Protein AF-A0A7W8FC82-F1 (afdb_monomer)

Sequence (232 aa):
MELLAEYSVDAIPGRRFIEIYDADAYLADAASMDAARQQVVAGNGYHLYLHSLQPDIPARIDIRIWDTPPSVPTDAEGHTGVTVESETGTLVVNQFTYGPAGEMILPRPGVYEGHAWWAGRQAVRDYHDRVLRDLTASGQGTRLPDDWRRSPHTERYVLDLAWIRDSSPLDNEDEDEPAHRPPASPMHSASPGATTPGLIPCLRPPCPPAGTPPPPSAVGPRASWDLRSSGA

pLDDT: mean 82.62, std 20.16, range [37.03, 98.75]

Solvent-accessible surface area (backbone atoms only — not comparable to full-atom values): 14197 Å² total; per-residue (Å²): 124,48,82,75,46,77,45,74,48,69,34,41,16,28,98,19,28,34,36,41,28,20,76,79,53,87,83,86,55,70,67,29,49,56,44,4,71,77,61,35,56,27,50,81,34,41,43,37,30,38,42,49,82,47,47,76,52,58,29,40,40,36,46,34,36,23,78,44,53,77,80,80,65,91,82,46,78,46,72,46,79,45,54,42,39,18,77,80,16,31,40,34,37,28,12,67,84,73,41,71,62,47,75,43,79,50,100,59,52,17,29,28,40,39,37,36,36,31,34,40,48,65,60,36,32,55,50,51,55,47,55,54,50,51,44,68,72,65,74,61,88,80,60,60,74,62,52,48,73,60,52,94,53,61,25,37,41,37,37,34,25,15,79,76,47,71,56,76,76,73,79,71,87,74,73,72,83,74,83,73,75,78,79,87,77,85,84,89,81,88,87,89,80,90,81,90,88,84,86,89,82,92,82,82,84,82,82,83,80,89,78,77,83,83,82,94,82,77,95,75,83,86,81,84,80,79,89,78,83,88,88,135

Structure (mmCIF, N/CA/C/O backbone):
data_AF-A0A7W8FC82-F1
#
_entry.id   AF-A0A7W8FC82-F1
#
loop_
_atom_site.group_PDB
_atom_site.id
_atom_site.type_symbol
_atom_site.label_atom_id
_atom_site.label_alt_id
_atom_site.label_comp_id
_atom_site.label_asym_id
_atom_site.label_entity_id
_atom_site.label_seq_id
_atom_site.pdbx_PDB_ins_code
_atom_site.Cartn_x
_atom_site.Cartn_y
_atom_site.Cartn_z
_atom_site.occupancy
_atom_site.B_iso_or_equiv
_atom_site.auth_seq_id
_atom_site.auth_comp_id
_atom_site.auth_asym_id
_atom_site.auth_atom_id
_atom_site.pdbx_PDB_model_num
ATOM 1 N N . MET A 1 1 ? 12.501 -19.294 -6.586 1.00 84.38 1 MET A N 1
ATOM 2 C CA . MET A 1 1 ? 11.769 -18.367 -5.720 1.00 84.38 1 MET A CA 1
ATOM 3 C C . MET A 1 1 ? 12.652 -17.981 -4.560 1.00 84.38 1 MET A C 1
ATOM 5 O O . MET A 1 1 ? 12.716 -18.675 -3.549 1.00 84.38 1 MET A O 1
ATOM 9 N N . GLU A 1 2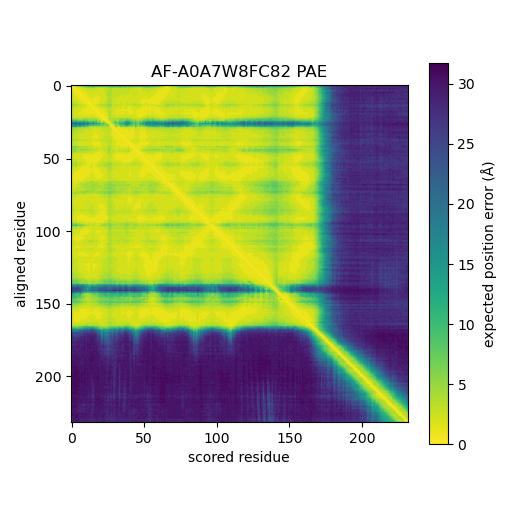 ? 13.357 -16.890 -4.771 1.00 95.56 2 GLU A N 1
ATOM 10 C CA . GLU A 1 2 ? 14.296 -16.233 -3.889 1.00 95.56 2 GLU A CA 1
ATOM 11 C C . GLU A 1 2 ? 13.798 -14.802 -3.674 1.00 95.56 2 GLU A C 1
ATOM 13 O O . GLU A 1 2 ? 13.462 -14.094 -4.627 1.00 95.56 2 GLU A O 1
ATOM 18 N N . LEU A 1 3 ? 13.709 -14.398 -2.408 1.00 97.94 3 LEU A N 1
ATOM 19 C CA . LEU A 1 3 ? 13.390 -13.026 -2.032 1.00 97.94 3 LEU A CA 1
ATOM 20 C C . LEU A 1 3 ? 14.651 -12.181 -2.218 1.00 97.94 3 LEU A C 1
ATOM 22 O O . LEU A 1 3 ? 15.651 -12.411 -1.543 1.00 97.94 3 LEU A O 1
ATOM 26 N N . LEU A 1 4 ? 14.595 -11.217 -3.130 1.00 98.06 4 LEU A N 1
ATOM 27 C CA . LEU A 1 4 ? 15.718 -10.350 -3.485 1.00 98.06 4 LEU A CA 1
ATOM 28 C C . LEU A 1 4 ? 15.774 -9.102 -2.602 1.00 98.06 4 LEU A C 1
ATOM 30 O O . LEU A 1 4 ? 16.856 -8.651 -2.234 1.00 98.06 4 LEU A O 1
ATOM 34 N N . ALA A 1 5 ? 14.612 -8.536 -2.272 1.00 98.00 5 ALA A N 1
ATOM 35 C CA . ALA A 1 5 ? 14.493 -7.392 -1.377 1.00 98.00 5 ALA A CA 1
ATOM 36 C C . ALA A 1 5 ? 13.115 -7.370 -0.709 1.00 98.00 5 ALA A C 1
ATOM 38 O O . ALA A 1 5 ? 12.121 -7.777 -1.306 1.00 98.00 5 ALA A O 1
ATOM 39 N N . GLU A 1 6 ? 13.049 -6.855 0.512 1.00 98.31 6 GLU A N 1
ATOM 40 C CA . GLU A 1 6 ? 11.801 -6.630 1.235 1.00 98.31 6 GLU A CA 1
ATOM 41 C C . GLU A 1 6 ? 11.868 -5.282 1.941 1.00 98.31 6 GLU A C 1
ATOM 43 O O . GLU A 1 6 ? 12.889 -4.906 2.521 1.00 98.31 6 GLU A O 1
ATOM 48 N N . TYR A 1 7 ? 10.759 -4.563 1.876 1.00 98.50 7 TYR A N 1
ATOM 49 C CA . TYR A 1 7 ? 10.544 -3.319 2.579 1.00 98.50 7 TYR A CA 1
ATOM 50 C C . TYR A 1 7 ? 9.178 -3.356 3.237 1.00 98.50 7 TYR A C 1
ATOM 52 O O . TYR A 1 7 ? 8.208 -3.836 2.650 1.00 98.50 7 TYR A O 1
ATOM 60 N N . SER A 1 8 ? 9.098 -2.798 4.437 1.00 98.56 8 SER A N 1
ATOM 61 C CA . SER A 1 8 ? 7.841 -2.723 5.147 1.00 98.56 8 SER A CA 1
ATOM 62 C C . SER A 1 8 ? 7.684 -1.415 5.896 1.00 98.56 8 SER A C 1
ATOM 64 O O . SER A 1 8 ? 8.605 -0.967 6.581 1.00 98.56 8 SER A O 1
ATOM 66 N N . VAL A 1 9 ? 6.481 -0.854 5.842 1.00 98.50 9 VAL A N 1
ATOM 67 C CA . VAL A 1 9 ? 6.150 0.409 6.499 1.00 98.50 9 VAL A CA 1
ATOM 68 C C . VAL A 1 9 ? 4.700 0.411 6.964 1.00 98.50 9 VAL A C 1
ATOM 70 O O . VAL A 1 9 ? 3.836 -0.205 6.342 1.00 98.50 9 VAL A O 1
ATOM 73 N N . ASP A 1 10 ? 4.432 1.105 8.066 1.00 98.12 10 ASP A N 1
ATOM 74 C CA . ASP A 1 10 ? 3.067 1.368 8.510 1.00 98.12 10 ASP A CA 1
ATOM 75 C C . ASP A 1 10 ? 2.641 2.739 7.975 1.00 98.12 10 ASP A C 1
ATOM 77 O O . ASP A 1 10 ? 3.326 3.739 8.197 1.00 98.12 10 ASP A O 1
ATOM 81 N N . ALA A 1 11 ? 1.516 2.788 7.267 1.00 97.75 11 ALA A N 1
ATOM 82 C CA . ALA A 1 11 ? 1.018 3.988 6.605 1.00 97.75 11 ALA A CA 1
ATOM 83 C C . ALA A 1 11 ? -0.444 4.252 6.987 1.00 97.75 11 ALA A C 1
ATOM 85 O O . ALA A 1 11 ? -1.282 3.350 6.990 1.00 97.75 11 ALA A O 1
ATOM 86 N N . ILE A 1 12 ? -0.764 5.501 7.318 1.00 97.25 12 ILE A N 1
ATOM 87 C CA . ILE A 1 12 ? -2.124 5.951 7.619 1.00 97.25 12 ILE A CA 1
ATOM 88 C C . ILE A 1 12 ? -2.873 6.170 6.294 1.00 97.25 12 ILE A C 1
ATOM 90 O O . ILE A 1 12 ? -2.404 6.968 5.477 1.00 97.25 12 ILE A O 1
ATOM 94 N N . PRO A 1 13 ? -4.039 5.528 6.070 1.00 96.75 13 PRO A N 1
ATOM 95 C CA . PRO A 1 13 ? -4.817 5.695 4.843 1.00 96.75 13 PRO A CA 1
ATOM 96 C C . PRO A 1 13 ? -5.467 7.086 4.735 1.00 96.75 13 PRO A C 1
ATOM 98 O O . PRO A 1 13 ? -6.666 7.270 4.961 1.00 96.75 13 PRO A O 1
ATOM 101 N N . GLY A 1 14 ? -4.690 8.100 4.355 1.00 93.56 14 GLY A N 1
ATOM 102 C CA . GLY A 1 14 ? -5.173 9.460 4.136 1.00 93.56 14 GLY A CA 1
ATOM 103 C C . GLY A 1 14 ? -6.307 9.486 3.111 1.00 93.56 14 GLY A C 1
ATOM 104 O O . GLY A 1 14 ? -6.151 9.052 1.976 1.00 93.56 14 GLY A O 1
ATOM 105 N N . ARG A 1 15 ? -7.489 9.978 3.510 1.00 93.94 15 ARG A N 1
ATOM 106 C CA . ARG A 1 15 ? -8.722 9.894 2.691 1.00 93.94 15 ARG A CA 1
ATOM 107 C C . ARG A 1 15 ? -9.064 8.460 2.248 1.00 93.94 15 ARG A C 1
ATOM 109 O O . ARG A 1 15 ? -9.714 8.283 1.220 1.00 93.94 15 ARG A O 1
ATOM 116 N N . ARG A 1 16 ? -8.679 7.466 3.055 1.00 97.25 16 ARG A N 1
ATOM 117 C CA . ARG A 1 16 ? -8.780 6.021 2.795 1.00 97.25 16 ARG A CA 1
ATOM 118 C C . ARG A 1 16 ? -7.869 5.494 1.687 1.00 97.25 16 ARG A C 1
ATOM 120 O O . ARG A 1 16 ? -8.103 4.390 1.207 1.00 97.25 16 ARG A O 1
ATOM 127 N N . PHE A 1 17 ? -6.846 6.245 1.290 1.00 97.19 17 PHE A N 1
ATOM 128 C CA . PHE A 1 17 ? -5.879 5.803 0.292 1.00 97.19 17 PHE A CA 1
ATOM 129 C C . PHE A 1 17 ? -4.457 5.805 0.838 1.00 97.19 17 PHE A C 1
ATOM 131 O O . PHE A 1 17 ? -4.083 6.657 1.644 1.00 97.19 17 PHE A O 1
ATOM 138 N N . ILE A 1 18 ? -3.681 4.841 0.358 1.00 97.88 18 ILE A N 1
ATOM 139 C CA . ILE A 1 18 ? -2.223 4.820 0.419 1.00 97.88 18 ILE A CA 1
ATOM 140 C C . ILE A 1 18 ? -1.740 4.711 -1.024 1.00 97.88 18 ILE A C 1
ATOM 142 O O . ILE A 1 18 ? -2.323 3.983 -1.826 1.00 97.88 18 ILE A O 1
ATOM 146 N N . GLU A 1 19 ? -0.712 5.470 -1.351 1.00 97.19 19 GLU A N 1
ATOM 147 C CA . GLU A 1 19 ? -0.157 5.603 -2.692 1.00 97.19 19 GLU A CA 1
ATOM 148 C C . GLU A 1 19 ? 1.204 4.909 -2.748 1.00 97.19 19 GLU A C 1
ATOM 150 O O . GLU A 1 19 ? 1.986 5.022 -1.804 1.00 97.19 19 GLU A O 1
ATOM 155 N N . ILE A 1 20 ? 1.480 4.196 -3.838 1.00 97.50 20 ILE A N 1
ATOM 156 C CA . ILE A 1 20 ? 2.799 3.633 -4.143 1.00 97.50 20 ILE A CA 1
ATOM 157 C C . ILE A 1 20 ? 3.162 4.046 -5.565 1.00 97.50 20 ILE A C 1
ATOM 159 O O . ILE A 1 20 ? 2.445 3.697 -6.500 1.00 97.50 20 ILE A O 1
ATOM 163 N N . TYR A 1 21 ? 4.250 4.786 -5.732 1.00 96.88 21 TYR A N 1
ATOM 164 C CA . TYR A 1 21 ? 4.669 5.322 -7.030 1.00 96.88 21 TYR A CA 1
ATOM 165 C C . TYR A 1 21 ? 6.190 5.473 -7.103 1.00 96.88 21 TYR A C 1
ATOM 167 O O . TYR A 1 21 ? 6.857 5.482 -6.067 1.00 96.88 21 TYR A O 1
ATOM 175 N N . ASP A 1 22 ? 6.738 5.573 -8.314 1.00 96.00 22 ASP A N 1
ATOM 176 C CA . ASP A 1 22 ? 8.145 5.944 -8.506 1.00 96.00 22 ASP A CA 1
ATOM 177 C C . ASP A 1 22 ? 8.400 7.392 -8.072 1.00 96.00 22 ASP A C 1
ATOM 179 O O . ASP A 1 22 ? 7.576 8.253 -8.338 1.00 96.00 22 ASP A O 1
ATOM 183 N N . ALA A 1 23 ? 9.537 7.694 -7.450 1.00 94.06 23 ALA A N 1
ATOM 184 C CA . ALA A 1 23 ? 9.884 9.038 -6.990 1.00 94.06 23 ALA A CA 1
ATOM 185 C C . ALA A 1 23 ? 9.734 10.167 -8.038 1.00 94.06 23 ALA A C 1
ATOM 187 O O . ALA A 1 23 ? 9.552 11.319 -7.632 1.00 94.06 23 ALA A O 1
ATOM 188 N N . ASP A 1 24 ? 9.791 9.874 -9.343 1.00 90.38 24 ASP A N 1
ATOM 189 C CA . ASP A 1 24 ? 9.581 10.853 -10.420 1.00 90.38 24 ASP A CA 1
ATOM 190 C C . ASP A 1 24 ? 8.173 10.861 -11.048 1.00 90.38 24 ASP A C 1
ATOM 192 O O . ASP A 1 24 ? 7.872 11.729 -11.875 1.00 90.38 24 ASP A O 1
ATOM 196 N N . ALA A 1 25 ? 7.284 9.955 -10.635 1.00 87.00 25 ALA A N 1
ATOM 197 C CA . ALA A 1 25 ? 5.984 9.784 -11.266 1.00 87.00 25 ALA A CA 1
ATOM 198 C C . ALA A 1 25 ? 5.089 11.025 -11.101 1.00 87.00 25 ALA A C 1
ATOM 200 O O . ALA A 1 25 ? 4.943 11.599 -10.015 1.00 87.00 25 ALA A O 1
ATOM 201 N N . TYR A 1 26 ? 4.402 11.412 -12.183 1.00 75.19 26 TYR A N 1
ATOM 202 C CA . TYR A 1 26 ? 3.423 12.496 -12.137 1.00 75.19 26 TYR A CA 1
ATOM 203 C C . TYR A 1 26 ? 2.206 12.093 -11.288 1.00 75.19 26 TYR A C 1
ATOM 205 O O . TYR A 1 26 ? 1.527 11.098 -11.551 1.00 75.19 26 TYR A O 1
ATOM 213 N N . LEU A 1 27 ? 1.925 12.879 -10.247 1.00 73.38 27 LEU A N 1
ATOM 214 C CA . LEU A 1 27 ? 0.888 12.573 -9.264 1.00 73.38 27 LEU A CA 1
ATOM 215 C C . LEU A 1 27 ? -0.504 13.023 -9.739 1.00 73.38 27 LEU A C 1
ATOM 217 O O . LEU A 1 27 ? -0.653 14.113 -10.285 1.00 73.38 27 LEU A O 1
ATOM 221 N N . ALA A 1 28 ? -1.513 12.209 -9.399 1.00 72.94 28 ALA A N 1
ATOM 222 C CA . ALA A 1 28 ? -2.962 12.367 -9.605 1.00 72.94 28 ALA A CA 1
ATOM 223 C C . ALA A 1 28 ? -3.557 11.605 -10.802 1.00 72.94 28 ALA A C 1
ATOM 225 O O . ALA A 1 28 ? -3.640 12.106 -11.920 1.00 72.94 28 ALA A O 1
ATOM 226 N N . ASP A 1 29 ? -4.118 10.433 -10.502 1.00 86.50 29 ASP A N 1
ATOM 227 C CA . ASP A 1 29 ? -4.978 9.683 -11.412 1.00 86.50 29 ASP A CA 1
ATOM 228 C C . ASP A 1 29 ? -6.319 9.345 -10.741 1.00 86.50 29 ASP A C 1
ATOM 230 O O . ASP A 1 29 ? -6.470 8.365 -10.006 1.00 86.50 29 ASP A O 1
ATOM 234 N N . ALA A 1 30 ? -7.325 10.179 -11.013 1.00 90.56 30 ALA A N 1
ATOM 235 C CA . ALA A 1 30 ? -8.668 9.997 -10.473 1.00 90.56 30 ALA A CA 1
ATOM 236 C C . ALA A 1 30 ? -9.331 8.693 -10.951 1.00 90.56 30 ALA A C 1
ATOM 238 O O . ALA A 1 30 ? -10.094 8.095 -10.191 1.00 90.56 30 ALA A O 1
ATOM 239 N N . ALA A 1 31 ? -9.031 8.231 -12.170 1.00 93.44 31 ALA A N 1
ATOM 240 C CA . ALA A 1 31 ? -9.600 6.996 -12.699 1.00 93.44 31 ALA A CA 1
ATOM 241 C C . ALA A 1 31 ? -9.045 5.780 -11.948 1.00 93.44 31 ALA A C 1
ATOM 243 O O . ALA A 1 31 ? -9.813 4.904 -11.545 1.00 93.44 31 ALA A O 1
ATOM 244 N N . SER A 1 32 ? -7.738 5.766 -11.672 1.00 94.25 32 SER A N 1
ATOM 245 C CA . SER A 1 32 ? -7.116 4.727 -10.844 1.00 94.25 32 SER A CA 1
ATOM 246 C C . SER A 1 32 ? -7.624 4.750 -9.402 1.00 94.25 32 SER A C 1
ATOM 248 O O . SER A 1 32 ? -7.887 3.692 -8.831 1.00 94.25 32 SER A O 1
ATOM 250 N N . MET A 1 33 ? -7.864 5.928 -8.817 1.00 94.94 33 MET A N 1
ATOM 251 C CA . MET A 1 33 ? -8.491 6.016 -7.492 1.00 94.94 33 MET A CA 1
ATOM 252 C C . MET A 1 33 ? -9.913 5.440 -7.483 1.00 94.94 33 MET A C 1
ATOM 254 O O . MET A 1 33 ? -10.279 4.709 -6.560 1.00 94.94 33 MET A O 1
ATOM 258 N N . ASP A 1 34 ? -10.727 5.758 -8.492 1.00 96.56 34 ASP A N 1
ATOM 259 C CA . ASP A 1 34 ? -12.085 5.225 -8.629 1.00 96.56 34 ASP A CA 1
ATOM 260 C C . ASP A 1 34 ? -12.072 3.702 -8.812 1.00 96.56 34 ASP A C 1
ATOM 262 O O . ASP A 1 34 ? -12.858 2.998 -8.168 1.00 96.56 34 ASP A O 1
ATOM 266 N N . ALA A 1 35 ? -11.141 3.186 -9.619 1.00 96.62 35 ALA A N 1
ATOM 267 C CA . ALA A 1 35 ? -10.923 1.755 -9.792 1.00 96.62 35 ALA A CA 1
ATOM 268 C C . ALA A 1 35 ? -10.494 1.083 -8.478 1.00 96.62 35 ALA A C 1
ATOM 270 O O . ALA A 1 35 ? -11.070 0.064 -8.098 1.00 96.62 35 ALA A O 1
ATOM 271 N N . ALA A 1 36 ? -9.578 1.687 -7.715 1.00 96.44 36 ALA A N 1
ATOM 272 C CA . ALA A 1 36 ? -9.118 1.156 -6.433 1.00 96.44 36 ALA A CA 1
ATOM 273 C C . ALA A 1 36 ? -10.245 1.086 -5.389 1.00 96.44 36 ALA A C 1
ATOM 275 O O . ALA A 1 36 ? -10.275 0.164 -4.575 1.00 96.44 36 ALA A O 1
ATOM 276 N N . ARG A 1 37 ? -11.250 1.975 -5.435 1.00 97.06 37 ARG A N 1
ATOM 277 C CA . ARG A 1 37 ? -12.436 1.831 -4.561 1.00 97.06 37 ARG A CA 1
ATOM 278 C C . ARG A 1 37 ? -13.205 0.539 -4.818 1.00 97.06 37 ARG A C 1
ATOM 280 O O . ARG A 1 37 ? -13.802 0.003 -3.886 1.00 97.06 37 ARG A O 1
ATOM 287 N N . GLN A 1 38 ? -13.200 0.063 -6.060 1.00 96.75 38 GLN A N 1
ATOM 288 C CA . GLN A 1 38 ? -13.914 -1.141 -6.486 1.00 96.75 38 GLN A CA 1
ATOM 289 C C . GLN A 1 38 ? -13.048 -2.398 -6.348 1.00 96.75 38 GLN A C 1
ATOM 291 O O . GLN A 1 38 ? -13.545 -3.444 -5.945 1.00 96.75 38 GLN A O 1
ATOM 296 N N . GLN A 1 39 ? -11.759 -2.284 -6.668 1.00 96.62 39 GLN A N 1
ATOM 297 C CA . GLN A 1 39 ? -10.823 -3.405 -6.806 1.00 96.62 39 GLN A CA 1
ATOM 298 C C . GLN A 1 39 ? -9.845 -3.533 -5.637 1.00 96.62 39 GLN A C 1
ATOM 300 O O . GLN A 1 39 ? -9.042 -4.459 -5.614 1.00 96.62 39 GLN A O 1
ATOM 305 N N . VAL A 1 40 ? -9.922 -2.627 -4.656 1.00 98.00 40 VAL A N 1
ATOM 306 C CA . VAL A 1 40 ? -9.010 -2.481 -3.508 1.00 98.00 40 VAL A CA 1
ATOM 307 C C . VAL A 1 40 ? -7.636 -1.948 -3.890 1.00 98.00 40 VAL A C 1
ATOM 309 O O . VAL A 1 40 ? -7.154 -1.024 -3.241 1.00 98.00 40 VAL A O 1
ATOM 312 N N . VAL A 1 41 ? -7.034 -2.488 -4.944 1.00 98.06 41 VAL A N 1
ATOM 313 C CA . VAL A 1 41 ? -5.773 -2.017 -5.511 1.00 98.06 41 VAL A CA 1
ATOM 314 C C . VAL A 1 41 ? -5.971 -1.762 -6.996 1.00 98.06 41 VAL A C 1
ATOM 316 O O . VAL A 1 41 ? -6.480 -2.628 -7.701 1.00 98.06 41 VAL A O 1
ATOM 319 N N . ALA A 1 42 ? -5.585 -0.580 -7.466 1.00 97.56 42 ALA A N 1
ATOM 320 C CA . ALA A 1 42 ? -5.568 -0.254 -8.889 1.00 97.56 42 ALA A CA 1
ATOM 321 C C . ALA A 1 42 ? -4.516 0.816 -9.178 1.00 97.56 42 ALA A C 1
ATOM 323 O O . ALA A 1 42 ? -4.114 1.555 -8.282 1.00 97.56 42 ALA A O 1
ATOM 324 N N . GLY A 1 43 ? -4.091 0.915 -10.430 1.00 94.50 43 GLY A N 1
ATOM 325 C CA . GLY A 1 43 ? -3.134 1.918 -10.865 1.00 94.50 43 GLY A CA 1
ATOM 326 C C . GLY A 1 43 ? -2.980 1.953 -12.373 1.00 94.50 43 GLY A C 1
ATOM 327 O O . GLY A 1 43 ? -3.579 1.149 -13.087 1.00 94.50 43 GLY A O 1
ATOM 328 N N . ASN A 1 44 ? -2.146 2.873 -12.841 1.00 92.50 44 ASN A N 1
ATOM 329 C CA . ASN A 1 44 ? -1.911 3.128 -14.265 1.00 92.50 44 ASN A CA 1
ATOM 330 C C . ASN A 1 44 ? -0.561 2.610 -14.774 1.00 92.50 44 ASN A C 1
ATOM 332 O O . ASN A 1 44 ? -0.132 2.980 -15.862 1.00 92.50 44 ASN A O 1
ATOM 336 N N . GLY A 1 45 ? 0.116 1.781 -13.982 1.00 91.94 45 GLY A N 1
ATOM 337 C CA . GLY A 1 45 ? 1.458 1.299 -14.279 1.00 91.94 45 GLY A CA 1
ATOM 338 C C . GLY A 1 45 ? 2.566 2.140 -13.653 1.00 91.94 45 GLY A C 1
ATOM 339 O O . GLY A 1 45 ? 3.594 1.570 -13.359 1.00 91.94 45 GLY A O 1
ATOM 340 N N . TYR A 1 46 ? 2.370 3.421 -13.342 1.00 91.38 46 TYR A N 1
ATOM 341 C CA . TYR A 1 46 ? 3.382 4.250 -12.652 1.00 91.38 46 TYR A CA 1
ATOM 342 C C . TYR A 1 46 ? 3.018 4.521 -11.191 1.00 91.38 46 TYR A C 1
ATOM 344 O O . TYR A 1 46 ? 3.875 4.755 -10.342 1.00 91.38 46 TYR A O 1
ATOM 352 N N . HIS A 1 47 ? 1.719 4.493 -10.901 1.00 94.38 47 HIS A N 1
ATOM 353 C CA . HIS A 1 47 ? 1.161 4.843 -9.608 1.00 94.38 47 HIS A CA 1
ATOM 354 C C . HIS A 1 47 ? 0.060 3.849 -9.237 1.00 94.38 47 HIS A C 1
ATOM 356 O O . HIS A 1 47 ? -0.919 3.687 -9.968 1.00 94.38 47 HIS A O 1
ATOM 362 N N . LEU A 1 48 ? 0.219 3.187 -8.093 1.00 96.94 48 LEU A N 1
ATOM 363 C CA . LEU A 1 48 ? -0.752 2.294 -7.474 1.00 96.94 48 LEU A CA 1
ATOM 364 C C . LEU A 1 48 ? -1.450 2.980 -6.292 1.00 96.94 48 LEU A C 1
ATOM 366 O O . LEU A 1 48 ? -0.818 3.608 -5.445 1.00 96.94 48 LEU A O 1
ATOM 370 N N . TYR A 1 49 ? -2.757 2.773 -6.192 1.00 97.75 49 TYR A N 1
ATOM 371 C CA . TYR A 1 49 ? -3.605 3.214 -5.094 1.00 97.75 49 TYR A CA 1
ATOM 372 C C . TYR A 1 49 ? -4.131 2.005 -4.326 1.00 97.75 49 TYR A C 1
ATOM 374 O O . TYR A 1 49 ? -4.761 1.117 -4.902 1.00 97.75 49 TYR A O 1
ATOM 382 N N . LEU A 1 50 ? -3.924 2.003 -3.011 1.00 98.25 50 LEU A N 1
ATOM 383 C CA . LEU A 1 50 ? -4.455 1.021 -2.070 1.00 98.25 50 LEU A CA 1
ATOM 384 C C . LEU A 1 50 ? -5.620 1.651 -1.304 1.00 98.25 50 LEU A C 1
ATOM 386 O O . LEU A 1 50 ? -5.435 2.626 -0.576 1.00 98.25 50 LEU A O 1
ATOM 390 N N . HIS A 1 51 ? -6.825 1.113 -1.460 1.00 98.44 51 HIS A N 1
ATOM 391 C CA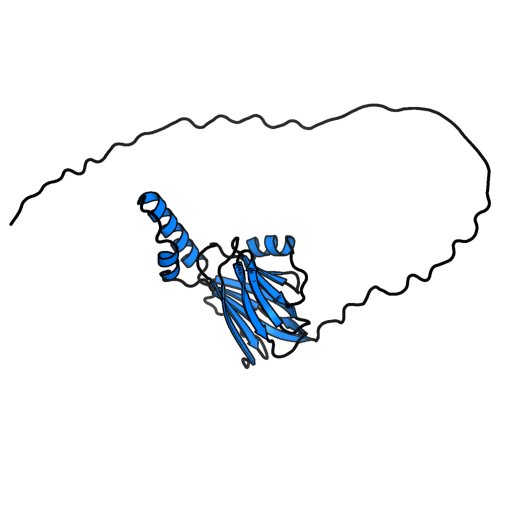 . HIS A 1 51 ? -8.029 1.633 -0.820 1.00 98.44 51 HIS A CA 1
ATOM 392 C C . HIS A 1 51 ? -8.349 0.889 0.481 1.00 98.44 51 HIS A C 1
ATOM 394 O O . HIS A 1 51 ? -8.773 -0.271 0.468 1.00 98.44 51 HIS A O 1
ATOM 400 N N . SER A 1 52 ? -8.257 1.593 1.607 1.00 98.38 52 SER A N 1
ATOM 401 C CA . SER A 1 52 ? -8.708 1.108 2.912 1.00 98.38 52 SER A CA 1
ATOM 402 C C . SER A 1 52 ? -10.208 1.327 3.123 1.00 98.38 52 SER A C 1
ATOM 404 O O . SER A 1 52 ? -10.839 2.216 2.555 1.00 98.38 52 SER A O 1
ATOM 406 N N . LEU A 1 53 ? -10.815 0.519 3.989 1.00 98.12 53 LEU A N 1
ATOM 407 C CA . LEU A 1 53 ? -12.185 0.754 4.448 1.00 98.12 53 LEU A CA 1
ATOM 408 C C . LEU A 1 53 ? -12.257 1.826 5.548 1.00 98.12 53 LEU A C 1
ATOM 410 O O . LEU A 1 53 ? -13.347 2.306 5.870 1.00 98.12 53 LEU A O 1
ATOM 414 N N . GLN A 1 54 ? -11.124 2.232 6.120 1.00 96.44 54 GLN A N 1
ATOM 415 C CA . GLN A 1 54 ? -11.029 3.176 7.232 1.00 96.44 54 GLN A CA 1
ATOM 416 C C . GLN A 1 54 ? -9.873 4.176 7.008 1.00 96.44 54 GLN A C 1
ATOM 418 O O . GLN A 1 54 ? -8.982 3.889 6.218 1.00 96.44 54 GLN A O 1
ATOM 423 N N . PRO A 1 55 ? -9.903 5.385 7.598 1.00 96.06 55 PRO A N 1
ATOM 424 C CA . PRO A 1 55 ? -8.904 6.409 7.285 1.00 96.06 55 PRO A CA 1
ATOM 425 C C . PRO A 1 55 ? -7.846 6.664 8.373 1.00 96.06 55 PRO A C 1
ATOM 427 O O . PRO A 1 55 ? -6.946 7.465 8.142 1.00 96.06 55 PRO A O 1
ATOM 430 N N . ASP A 1 56 ? -7.968 6.063 9.559 1.00 94.44 56 ASP A N 1
ATOM 431 C CA . ASP A 1 56 ? -7.294 6.551 10.774 1.00 94.44 56 ASP A CA 1
ATOM 432 C C . ASP A 1 56 ? -6.291 5.562 11.386 1.00 94.44 56 ASP A C 1
ATOM 434 O O . ASP A 1 56 ? -5.317 5.970 12.019 1.00 94.44 56 ASP A O 1
ATOM 438 N N . ILE A 1 57 ? -6.533 4.261 11.240 1.00 96.56 57 ILE A N 1
ATOM 439 C CA . ILE A 1 57 ? -5.693 3.198 11.790 1.00 96.56 57 ILE A CA 1
ATOM 440 C C . ILE A 1 57 ? -4.611 2.870 10.749 1.00 96.56 57 ILE A C 1
ATOM 442 O O . ILE A 1 57 ? -4.952 2.650 9.585 1.00 96.56 57 ILE A O 1
ATOM 446 N N . PRO A 1 58 ? -3.317 2.833 11.119 1.00 97.19 58 PRO A N 1
ATOM 447 C CA . PRO A 1 58 ? -2.260 2.476 10.181 1.00 97.19 58 PRO A CA 1
ATOM 448 C C . PRO A 1 58 ? -2.482 1.094 9.555 1.00 97.19 58 PRO A C 1
ATOM 450 O O . PRO A 1 58 ? -2.800 0.130 10.256 1.00 97.19 58 PRO A O 1
ATOM 453 N N . ALA A 1 59 ? -2.274 1.003 8.245 1.00 98.19 59 ALA A N 1
ATOM 454 C CA . ALA A 1 59 ? -2.174 -0.255 7.525 1.00 98.19 59 ALA A CA 1
ATOM 455 C C . ALA A 1 59 ? -0.698 -0.614 7.313 1.00 98.19 59 ALA A C 1
ATOM 457 O O . ALA A 1 59 ? 0.133 0.255 7.042 1.00 98.19 59 ALA A O 1
ATOM 458 N N . ARG A 1 60 ? -0.378 -1.903 7.420 1.00 98.56 60 ARG A N 1
ATOM 459 C CA . ARG A 1 60 ? 0.939 -2.453 7.108 1.00 98.56 60 ARG A CA 1
ATOM 460 C C . ARG A 1 60 ? 1.074 -2.616 5.601 1.00 98.56 60 ARG A C 1
ATOM 462 O O . ARG A 1 60 ? 0.286 -3.341 4.997 1.00 98.56 60 ARG A O 1
ATOM 469 N N . ILE A 1 61 ? 2.087 -1.993 5.021 1.00 98.69 61 ILE A N 1
ATOM 470 C CA . ILE A 1 61 ? 2.464 -2.162 3.620 1.00 98.69 61 ILE A CA 1
ATOM 471 C C . ILE A 1 61 ? 3.758 -2.960 3.576 1.00 98.69 61 ILE A C 1
ATOM 473 O O . ILE A 1 61 ? 4.741 -2.553 4.192 1.00 98.69 61 ILE A O 1
ATOM 477 N N . ASP A 1 62 ? 3.764 -4.073 2.849 1.00 98.69 62 ASP A N 1
ATOM 478 C CA . ASP A 1 62 ? 4.979 -4.830 2.553 1.00 98.69 62 ASP A CA 1
ATOM 479 C C . ASP A 1 62 ? 5.206 -4.863 1.038 1.00 98.69 62 ASP A C 1
ATOM 481 O O . ASP A 1 62 ? 4.330 -5.269 0.276 1.00 98.69 62 ASP A O 1
ATOM 485 N N . ILE A 1 63 ? 6.387 -4.449 0.595 1.00 98.69 63 ILE A N 1
ATOM 486 C CA . ILE A 1 63 ? 6.820 -4.515 -0.800 1.00 98.69 63 ILE A CA 1
ATOM 487 C C . ILE A 1 63 ? 7.942 -5.543 -0.866 1.00 98.69 63 ILE A C 1
ATOM 489 O O . ILE A 1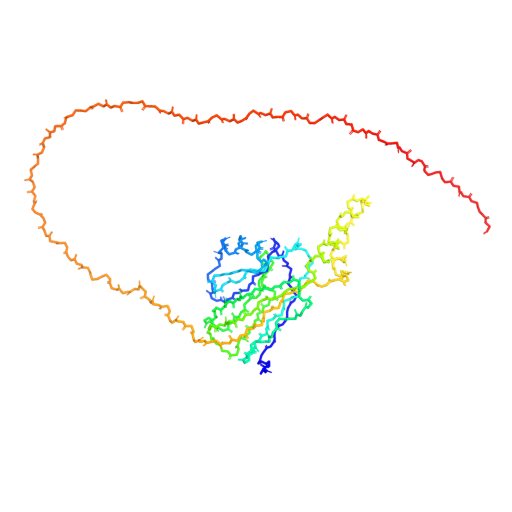 63 ? 8.972 -5.396 -0.207 1.00 98.69 63 ILE A O 1
ATOM 493 N N . ARG A 1 64 ? 7.733 -6.609 -1.635 1.00 98.75 64 ARG A N 1
ATOM 494 C CA . ARG A 1 64 ? 8.634 -7.757 -1.726 1.00 98.75 64 ARG A CA 1
ATOM 495 C C . ARG A 1 64 ? 9.014 -7.993 -3.175 1.00 98.75 64 ARG A C 1
ATOM 497 O O . ARG A 1 64 ? 8.155 -8.201 -4.030 1.00 98.75 64 ARG A O 1
ATOM 504 N N . ILE A 1 65 ? 10.313 -7.965 -3.435 1.00 98.62 65 ILE A N 1
ATOM 505 C CA . ILE A 1 65 ? 10.889 -8.182 -4.755 1.00 98.62 65 ILE A CA 1
ATOM 506 C C . ILE A 1 65 ? 11.448 -9.594 -4.818 1.00 98.62 65 ILE A C 1
ATOM 508 O O . ILE A 1 65 ? 12.291 -9.970 -4.005 1.00 98.62 65 ILE A O 1
ATOM 512 N N . TRP A 1 66 ? 11.005 -10.355 -5.808 1.00 98.62 66 TRP A N 1
ATOM 513 C CA . TRP A 1 66 ? 11.339 -11.756 -6.016 1.00 98.62 66 TRP A CA 1
ATOM 514 C C . TRP A 1 66 ? 12.026 -11.969 -7.367 1.00 98.62 66 TRP A C 1
ATOM 516 O O . TRP A 1 66 ? 11.853 -11.185 -8.302 1.00 98.62 66 TRP A O 1
ATOM 526 N N . ASP A 1 67 ? 12.763 -13.073 -7.491 1.00 97.25 67 ASP A N 1
ATOM 527 C CA . ASP A 1 67 ? 13.157 -13.638 -8.793 1.00 97.25 67 ASP A CA 1
ATOM 528 C C . ASP A 1 67 ? 11.928 -14.093 -9.610 1.00 97.25 67 ASP A C 1
ATOM 530 O O . ASP A 1 67 ? 11.893 -14.015 -10.835 1.00 97.25 67 ASP A O 1
ATOM 53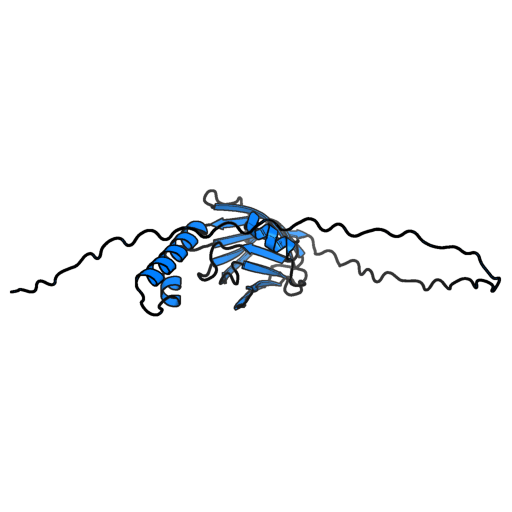4 N N . THR A 1 68 ? 10.907 -14.601 -8.927 1.00 96.69 68 THR A N 1
ATOM 535 C CA . THR A 1 68 ? 9.620 -15.055 -9.447 1.00 96.69 68 THR A CA 1
ATOM 536 C C . THR A 1 68 ? 8.614 -14.948 -8.303 1.00 96.69 68 THR A C 1
ATOM 538 O O . THR A 1 68 ? 8.865 -15.550 -7.257 1.00 96.69 68 THR A O 1
ATOM 541 N N . PRO A 1 69 ? 7.493 -14.220 -8.440 1.00 95.38 69 PRO A N 1
ATOM 542 C CA . PRO A 1 69 ? 6.613 -13.979 -7.303 1.00 95.38 69 PRO A CA 1
ATOM 543 C C . PRO A 1 69 ? 5.957 -15.278 -6.792 1.00 95.38 69 PRO A C 1
ATOM 545 O O . PRO A 1 69 ? 5.588 -16.135 -7.604 1.00 95.38 69 PRO A O 1
ATOM 548 N N . PRO A 1 70 ? 5.773 -15.439 -5.467 1.00 95.50 70 PRO A N 1
ATOM 549 C CA . PRO A 1 70 ? 5.017 -16.552 -4.897 1.00 95.50 70 PRO A CA 1
ATOM 550 C C . PRO A 1 70 ? 3.563 -16.574 -5.357 1.00 95.50 70 PRO A C 1
ATOM 552 O O . PRO A 1 70 ? 2.990 -15.562 -5.761 1.00 95.50 70 PRO A O 1
ATOM 555 N N . SER A 1 71 ? 2.927 -17.734 -5.185 1.00 95.00 71 SER A N 1
ATOM 556 C CA . SER A 1 71 ? 1.469 -17.814 -5.182 1.00 95.00 71 SER A CA 1
ATOM 557 C C . SER A 1 71 ? 0.893 -17.012 -4.016 1.00 95.00 71 SER A C 1
ATOM 559 O O . SER A 1 71 ? 1.409 -17.081 -2.897 1.00 95.00 71 SER A O 1
ATOM 561 N N . VAL A 1 72 ? -0.223 -16.331 -4.265 1.00 96.25 72 VAL A N 1
ATOM 562 C CA . VAL A 1 72 ? -0.967 -15.600 -3.236 1.00 96.25 72 VAL A CA 1
ATOM 563 C C . VAL A 1 72 ? -1.370 -16.544 -2.087 1.00 96.25 72 VAL A C 1
ATOM 565 O O . VAL A 1 72 ? -1.817 -17.665 -2.357 1.00 96.25 72 VAL A O 1
ATOM 568 N N . PRO A 1 73 ? -1.232 -16.122 -0.815 1.00 95.50 73 PRO A N 1
ATOM 569 C CA . PRO A 1 73 ? -1.691 -16.903 0.331 1.00 95.50 73 PRO A CA 1
ATOM 570 C C . PRO A 1 73 ? -3.188 -17.237 0.259 1.00 95.50 73 PRO A C 1
ATOM 572 O O . PRO A 1 73 ? -4.008 -16.409 -0.132 1.00 95.50 73 PRO A O 1
ATOM 575 N N . THR A 1 74 ? -3.567 -18.446 0.675 1.00 95.38 74 THR A N 1
ATOM 576 C CA . THR A 1 74 ? -4.969 -18.909 0.631 1.00 95.38 74 THR A CA 1
ATOM 577 C C . THR A 1 74 ? -5.889 -18.192 1.618 1.00 95.38 74 THR A C 1
ATOM 579 O O . THR A 1 74 ? -7.105 -18.272 1.492 1.00 95.38 74 THR A O 1
ATOM 582 N N . ASP A 1 75 ? -5.313 -17.553 2.631 1.00 93.94 75 ASP A N 1
ATOM 583 C CA . ASP A 1 75 ? -5.994 -16.784 3.670 1.00 93.94 75 ASP A CA 1
ATOM 584 C C . ASP A 1 75 ? -6.080 -15.281 3.352 1.00 93.94 75 ASP A C 1
ATOM 586 O O . ASP A 1 75 ? -6.602 -14.517 4.165 1.00 93.94 75 ASP A O 1
ATOM 590 N N . ALA A 1 76 ? -5.609 -14.845 2.177 1.00 97.31 76 ALA A N 1
ATOM 591 C CA . ALA A 1 76 ? -5.811 -13.477 1.715 1.00 97.31 76 ALA A CA 1
ATOM 592 C C . ALA A 1 76 ? -7.312 -13.180 1.528 1.00 97.31 76 ALA A C 1
ATOM 594 O O . ALA A 1 76 ? -8.059 -13.982 0.966 1.00 97.31 76 ALA A O 1
ATOM 595 N N . GLU A 1 77 ? -7.754 -11.993 1.950 1.00 97.94 77 GLU A N 1
ATOM 596 C CA . GLU A 1 77 ? -9.132 -11.525 1.727 1.00 97.94 77 GLU A CA 1
ATOM 597 C C . GLU A 1 77 ? -9.410 -11.266 0.240 1.00 97.94 77 GLU A C 1
ATOM 599 O O . GLU A 1 77 ? -10.555 -11.318 -0.208 1.00 97.94 77 GLU A O 1
ATOM 604 N N . GLY A 1 78 ? -8.365 -10.955 -0.522 1.00 98.06 78 GLY A N 1
ATOM 605 C CA . GLY A 1 78 ? -8.417 -10.790 -1.963 1.00 98.06 78 GLY A CA 1
ATOM 606 C C . GLY A 1 78 ? -7.045 -10.467 -2.537 1.00 98.06 78 GLY A C 1
ATOM 607 O O . GLY A 1 78 ? -6.087 -10.209 -1.802 1.00 98.06 78 GLY A O 1
ATOM 608 N N . HIS A 1 79 ? -6.959 -10.515 -3.862 1.00 98.44 79 HIS A N 1
ATOM 609 C CA . HIS A 1 79 ? -5.752 -10.185 -4.601 1.00 98.44 79 HIS A CA 1
ATOM 610 C C . HIS A 1 79 ? -6.077 -9.676 -6.004 1.00 98.44 79 HIS A C 1
ATOM 612 O O . HIS A 1 79 ? -7.161 -9.921 -6.535 1.00 98.44 79 HIS A O 1
ATOM 618 N N . THR A 1 80 ? -5.115 -9.000 -6.620 1.00 98.06 80 THR A N 1
ATOM 619 C CA . THR A 1 80 ? -5.169 -8.582 -8.021 1.00 98.06 80 THR A CA 1
ATOM 620 C C . THR A 1 80 ? -3.769 -8.572 -8.629 1.00 98.06 80 THR A C 1
ATOM 622 O O . THR A 1 80 ? -2.777 -8.452 -7.909 1.00 98.06 80 THR A O 1
ATOM 625 N N . GLY A 1 81 ? -3.685 -8.724 -9.951 1.00 97.81 81 GLY A N 1
ATOM 626 C CA . GLY A 1 81 ? -2.436 -8.514 -10.679 1.00 97.81 81 GLY A CA 1
ATOM 627 C C . GLY A 1 81 ? -2.078 -7.031 -10.688 1.00 97.81 81 GLY A C 1
ATOM 628 O O . GLY A 1 81 ? -2.966 -6.185 -10.796 1.00 97.81 81 GLY A O 1
ATOM 629 N N . VAL A 1 82 ? -0.792 -6.718 -10.558 1.00 97.81 82 VAL A N 1
ATOM 630 C CA . VAL A 1 82 ? -0.299 -5.338 -10.589 1.00 97.81 82 VAL A CA 1
ATOM 631 C C . VAL A 1 82 ? 0.969 -5.234 -11.421 1.00 97.81 82 VAL A C 1
ATOM 633 O O . VAL A 1 82 ? 1.782 -6.159 -11.462 1.00 97.81 82 VAL A O 1
ATOM 636 N N . THR A 1 83 ? 1.134 -4.065 -12.025 1.00 97.25 83 THR A N 1
ATOM 637 C CA . THR A 1 83 ? 2.348 -3.642 -12.714 1.00 97.25 83 THR A CA 1
ATOM 638 C C . THR A 1 83 ? 2.749 -2.289 -12.145 1.00 97.25 83 THR A C 1
ATOM 640 O O . THR A 1 83 ? 1.886 -1.429 -11.950 1.00 97.25 83 THR A O 1
ATOM 643 N N . VAL A 1 84 ? 4.038 -2.113 -11.868 1.00 96.19 84 VAL A N 1
ATOM 644 C CA . VAL A 1 84 ? 4.626 -0.827 -11.493 1.00 96.19 84 VAL A CA 1
ATOM 645 C C . VAL A 1 84 ? 5.928 -0.617 -12.259 1.00 96.19 84 VAL A C 1
ATOM 647 O O . VAL A 1 84 ? 6.828 -1.452 -12.239 1.00 96.19 84 VAL A O 1
ATOM 650 N N . GLU A 1 85 ? 6.014 0.488 -12.973 1.00 96.25 85 GLU A N 1
ATOM 651 C CA . GLU A 1 85 ? 7.199 0.988 -13.637 1.00 96.25 85 GLU A CA 1
ATOM 652 C C . GLU A 1 85 ? 7.884 1.978 -12.703 1.00 96.25 85 GLU A C 1
ATOM 654 O O . GLU A 1 85 ? 7.249 2.885 -12.166 1.00 96.25 85 GLU A O 1
ATOM 659 N N . SER A 1 86 ? 9.176 1.751 -12.476 1.00 96.06 86 SER A N 1
ATOM 660 C CA . SER A 1 86 ? 10.015 2.564 -11.610 1.00 96.06 86 SER A CA 1
ATOM 661 C C . SER A 1 86 ? 11.290 2.946 -12.350 1.00 96.06 86 SER A C 1
ATOM 663 O O . SER A 1 86 ? 12.271 2.195 -12.355 1.00 96.06 86 SER A O 1
ATOM 665 N N . GLU A 1 87 ? 11.257 4.102 -13.011 1.00 94.38 87 GLU A N 1
ATOM 666 C CA . GLU A 1 87 ? 12.373 4.627 -13.801 1.00 94.38 87 GLU A CA 1
ATOM 667 C C . GLU A 1 87 ? 13.546 5.062 -12.913 1.00 94.38 87 GLU A C 1
ATOM 669 O O . GLU A 1 87 ? 14.708 4.811 -13.245 1.00 94.38 87 GLU A O 1
ATOM 674 N N . THR A 1 88 ? 13.272 5.624 -11.732 1.00 95.56 88 THR A N 1
ATOM 675 C CA . THR A 1 88 ? 14.331 5.991 -10.778 1.00 95.56 88 THR A CA 1
ATOM 676 C C . THR A 1 88 ? 14.831 4.800 -9.965 1.00 95.56 88 THR A C 1
ATOM 678 O O . THR A 1 88 ? 15.892 4.874 -9.337 1.00 95.56 88 THR A O 1
ATOM 681 N N . GLY A 1 89 ? 14.072 3.701 -9.937 1.00 96.75 89 GLY A N 1
ATOM 682 C CA . GLY A 1 89 ? 14.307 2.581 -9.030 1.00 96.75 89 GLY A CA 1
ATOM 683 C C . GLY A 1 89 ? 13.996 2.912 -7.566 1.00 96.75 89 GLY A C 1
ATOM 684 O O . GLY A 1 89 ? 14.462 2.195 -6.680 1.00 96.75 89 GLY A O 1
ATOM 685 N N . THR A 1 90 ? 13.255 3.990 -7.289 1.00 97.75 90 THR A N 1
ATOM 686 C CA . THR A 1 90 ? 12.853 4.390 -5.934 1.00 97.75 90 THR A CA 1
ATOM 687 C C . THR A 1 90 ? 11.335 4.420 -5.828 1.00 97.75 90 THR A C 1
ATOM 689 O O . THR A 1 90 ? 10.691 5.286 -6.409 1.00 97.75 90 THR A O 1
ATOM 692 N N . LEU A 1 91 ? 10.759 3.507 -5.044 1.00 97.88 91 LEU A N 1
ATOM 693 C CA . LEU A 1 91 ? 9.328 3.515 -4.741 1.00 97.88 91 LEU A CA 1
ATOM 694 C C . LEU A 1 91 ? 9.047 4.316 -3.474 1.00 97.88 91 LEU A C 1
ATOM 696 O O . LEU A 1 91 ? 9.650 4.075 -2.429 1.00 97.88 91 LEU A O 1
ATOM 700 N N . VAL A 1 92 ? 8.069 5.210 -3.548 1.00 98.00 92 VAL A N 1
ATOM 701 C CA . VAL A 1 92 ? 7.580 6.018 -2.432 1.00 98.00 92 VAL A CA 1
ATOM 702 C C . VAL A 1 92 ? 6.235 5.473 -1.970 1.00 98.00 92 VAL A C 1
ATOM 704 O O . VAL A 1 92 ? 5.324 5.301 -2.776 1.00 98.00 92 VAL A O 1
ATOM 707 N N . VAL A 1 93 ? 6.087 5.240 -0.664 1.00 98.25 93 VAL A N 1
ATOM 708 C CA . VAL A 1 93 ? 4.796 4.950 -0.026 1.00 98.25 93 VAL A CA 1
ATOM 709 C C . VAL A 1 93 ? 4.264 6.243 0.585 1.00 98.25 93 VAL A C 1
ATOM 711 O O . VAL A 1 93 ? 4.813 6.731 1.574 1.00 98.25 93 VAL A O 1
ATOM 714 N N . ASN A 1 94 ? 3.191 6.806 0.031 1.00 97.00 94 ASN A N 1
ATOM 715 C CA . ASN A 1 94 ? 2.633 8.093 0.453 1.00 97.00 94 ASN A CA 1
ATOM 716 C C . ASN A 1 94 ? 1.253 7.964 1.109 1.00 97.00 94 ASN A C 1
ATOM 718 O O . ASN A 1 94 ? 0.418 7.146 0.728 1.00 97.00 94 ASN A O 1
ATOM 722 N N . GLN A 1 95 ? 1.006 8.807 2.111 1.00 95.94 95 GLN A N 1
ATOM 723 C CA . GLN A 1 95 ? -0.209 8.797 2.938 1.00 95.94 95 GLN A CA 1
ATOM 724 C C . GLN A 1 95 ? -1.178 9.919 2.546 1.00 95.94 95 GLN A C 1
ATOM 726 O O . GLN A 1 95 ? -1.895 10.465 3.395 1.00 95.94 95 GLN A O 1
ATOM 731 N N . PHE A 1 96 ? -1.161 10.322 1.274 1.00 89.94 96 PHE A N 1
ATOM 732 C CA . PHE A 1 96 ? -1.923 11.437 0.722 1.00 89.94 96 PHE A CA 1
ATOM 733 C C . PHE A 1 96 ? -1.732 12.732 1.539 1.00 89.94 96 PHE A C 1
ATOM 735 O O . PHE A 1 96 ? -0.764 13.465 1.364 1.00 89.94 96 PHE A O 1
ATOM 742 N N . THR A 1 97 ? -2.623 12.991 2.502 1.00 87.69 97 THR A N 1
ATOM 743 C CA . THR A 1 97 ? -2.631 14.190 3.359 1.00 87.69 97 THR A CA 1
ATOM 744 C C . THR A 1 97 ? -1.435 14.275 4.317 1.00 87.69 97 THR A C 1
ATOM 746 O O . THR A 1 97 ? -1.107 15.373 4.759 1.00 87.69 97 THR A O 1
ATOM 749 N N . TYR A 1 98 ? -0.804 13.149 4.669 1.00 91.25 98 TYR A N 1
ATOM 750 C CA . TYR A 1 98 ? 0.253 13.110 5.693 1.00 91.25 98 TYR A CA 1
ATOM 751 C C . TYR A 1 98 ? 1.680 13.078 5.128 1.00 91.25 98 TYR A C 1
ATOM 753 O O . TYR A 1 98 ? 2.634 13.101 5.903 1.00 91.25 98 TYR A O 1
ATOM 761 N N . GLY A 1 99 ? 1.830 13.061 3.801 1.00 93.75 99 GLY A N 1
ATOM 762 C CA . GLY A 1 99 ? 3.130 12.922 3.148 1.00 93.75 99 GLY A CA 1
ATOM 763 C C . GLY A 1 99 ? 3.685 11.488 3.190 1.00 93.75 99 GLY A C 1
ATOM 764 O O . GLY A 1 99 ? 2.964 10.549 3.564 1.00 93.75 99 GLY A O 1
ATOM 765 N N . PRO A 1 100 ? 4.952 11.299 2.776 1.00 96.44 100 PRO A N 1
ATOM 766 C CA . PRO A 1 100 ? 5.544 9.976 2.627 1.00 96.44 100 PRO A CA 1
ATOM 767 C C . PRO A 1 100 ? 5.631 9.253 3.975 1.00 96.44 100 PRO A C 1
ATOM 769 O O . PRO A 1 100 ? 6.093 9.811 4.969 1.00 96.44 100 PRO A O 1
ATOM 772 N N . ALA A 1 101 ? 5.171 8.002 4.007 1.00 97.69 101 ALA A N 1
ATOM 773 C CA . ALA A 1 101 ? 5.417 7.074 5.110 1.00 97.69 101 ALA A CA 1
ATOM 774 C C . ALA A 1 101 ? 6.840 6.507 5.041 1.00 97.69 101 ALA A C 1
ATOM 776 O O . ALA A 1 101 ? 7.456 6.246 6.074 1.00 97.69 101 ALA A O 1
ATOM 777 N N . GLY A 1 102 ? 7.361 6.333 3.827 1.00 97.94 102 GLY A N 1
ATOM 778 C CA . GLY A 1 102 ? 8.736 5.932 3.590 1.00 97.94 102 GLY A CA 1
ATOM 779 C C . GLY A 1 102 ? 8.994 5.542 2.141 1.00 97.94 102 GLY A C 1
ATOM 780 O O . GLY A 1 102 ? 8.125 5.687 1.281 1.00 97.94 102 GLY A O 1
ATOM 781 N N . GLU A 1 103 ? 10.215 5.091 1.882 1.00 97.94 103 GLU A N 1
ATOM 782 C CA . GLU A 1 103 ? 10.748 4.872 0.539 1.00 97.94 103 GLU A CA 1
ATOM 783 C C . GLU A 1 103 ? 11.543 3.563 0.492 1.00 97.94 103 GLU A C 1
ATOM 785 O O . GLU A 1 103 ? 12.174 3.167 1.479 1.00 97.94 103 GLU A O 1
ATOM 790 N N . MET A 1 104 ? 11.528 2.907 -0.666 1.00 97.75 104 MET A N 1
ATOM 791 C CA . MET A 1 104 ? 12.287 1.698 -0.960 1.00 97.75 104 MET A CA 1
ATOM 792 C C . MET A 1 104 ? 13.151 1.913 -2.199 1.00 97.75 104 MET A C 1
ATOM 794 O O . MET A 1 104 ? 12.641 2.262 -3.260 1.00 97.75 104 MET A O 1
ATOM 798 N N . ILE A 1 105 ? 14.441 1.594 -2.085 1.00 98.31 105 ILE A N 1
ATOM 799 C CA . ILE A 1 105 ? 15.323 1.447 -3.246 1.00 98.31 105 ILE A CA 1
ATOM 800 C C . ILE A 1 105 ? 15.165 0.031 -3.800 1.00 98.31 105 ILE A C 1
ATOM 802 O O . ILE A 1 105 ? 15.383 -0.955 -3.089 1.00 98.31 105 ILE A O 1
ATOM 806 N N . LEU A 1 106 ? 14.771 -0.071 -5.064 1.00 98.12 106 LEU A N 1
ATOM 807 C CA . LEU A 1 106 ? 14.637 -1.331 -5.779 1.00 98.12 106 LEU A CA 1
ATOM 808 C C . LEU A 1 106 ? 16.015 -1.897 -6.154 1.00 98.12 106 LEU A C 1
ATOM 810 O O . LEU A 1 106 ? 16.967 -1.138 -6.347 1.00 98.12 106 LEU A O 1
ATOM 814 N N . PRO A 1 107 ? 16.146 -3.229 -6.326 1.00 97.88 107 PRO A N 1
ATOM 815 C CA . PRO A 1 107 ? 17.402 -3.835 -6.774 1.00 97.88 107 PRO A CA 1
ATOM 816 C C . PRO A 1 107 ? 17.927 -3.266 -8.099 1.00 97.88 107 PRO A C 1
ATOM 818 O O . PRO A 1 107 ? 19.133 -3.285 -8.343 1.00 97.88 107 PRO A O 1
ATOM 821 N N . ARG A 1 108 ? 17.019 -2.790 -8.959 1.00 97.50 108 ARG A N 1
ATOM 822 C CA . ARG A 1 108 ? 17.314 -2.061 -10.193 1.00 97.50 108 ARG A CA 1
ATOM 823 C C . ARG A 1 108 ? 16.090 -1.246 -10.640 1.00 97.50 108 ARG A C 1
ATOM 825 O O . ARG A 1 108 ? 14.979 -1.597 -10.261 1.00 97.50 108 ARG A O 1
ATOM 832 N N . PRO A 1 109 ? 16.261 -0.208 -11.464 1.00 97.38 109 PRO A N 1
ATOM 833 C CA . PRO A 1 109 ? 15.145 0.413 -12.171 1.00 97.38 109 PRO A CA 1
ATOM 834 C C . PRO A 1 109 ? 14.475 -0.530 -13.183 1.00 97.38 109 PRO A C 1
ATOM 836 O O . PRO A 1 109 ? 15.072 -1.521 -13.626 1.00 97.38 109 PRO A O 1
ATOM 839 N N . GLY A 1 110 ? 13.242 -0.212 -13.569 1.00 97.06 110 GLY A N 1
ATOM 840 C CA . GLY A 1 110 ? 12.512 -0.883 -14.642 1.00 97.06 110 GLY A CA 1
ATOM 841 C C . GLY A 1 110 ? 11.056 -1.185 -14.309 1.00 97.06 110 GLY A C 1
ATOM 842 O O . GLY A 1 110 ? 10.467 -0.635 -13.380 1.00 97.06 110 GLY A O 1
ATOM 843 N N . VAL A 1 111 ? 10.474 -2.103 -15.077 1.00 97.94 111 VAL A N 1
ATOM 844 C CA . VAL A 1 111 ? 9.089 -2.546 -14.921 1.00 97.94 111 VAL A CA 1
ATOM 845 C C . VAL A 1 111 ? 9.032 -3.806 -14.070 1.00 97.94 111 VAL A C 1
ATOM 847 O O . VAL A 1 111 ? 9.726 -4.798 -14.322 1.00 97.94 111 VAL A O 1
ATOM 850 N N . TYR A 1 112 ? 8.155 -3.764 -13.081 1.00 98.44 112 TYR A N 1
ATOM 851 C CA . TYR A 1 112 ? 7.889 -4.823 -12.131 1.00 98.44 112 TYR A CA 1
ATOM 852 C C . TYR A 1 112 ? 6.451 -5.310 -12.278 1.00 98.44 112 TYR A C 1
ATOM 854 O O . TYR A 1 112 ? 5.518 -4.511 -12.315 1.00 98.44 112 TYR A O 1
ATOM 862 N N . GLU A 1 113 ? 6.264 -6.625 -12.320 1.00 98.38 113 GLU A N 1
ATOM 863 C CA . GLU A 1 113 ? 4.949 -7.265 -12.388 1.00 98.38 113 GLU A CA 1
ATOM 864 C C . GLU A 1 113 ? 4.781 -8.302 -11.285 1.00 98.38 113 GLU A C 1
ATOM 866 O O . GLU A 1 113 ? 5.740 -8.921 -10.820 1.00 98.38 113 GLU A O 1
ATOM 871 N N . GLY A 1 114 ? 3.536 -8.513 -10.876 1.00 97.69 114 GLY A N 1
ATOM 872 C CA . GLY A 1 114 ? 3.188 -9.564 -9.939 1.00 97.69 114 GLY A CA 1
ATOM 873 C C . GLY A 1 114 ? 1.794 -9.365 -9.379 1.00 97.69 114 GLY A C 1
ATOM 874 O O . GLY A 1 114 ? 0.835 -9.175 -10.129 1.00 97.69 114 GLY A O 1
ATOM 875 N N . HIS A 1 115 ? 1.667 -9.428 -8.057 1.00 98.00 115 HIS A N 1
ATOM 876 C CA . HIS A 1 115 ? 0.366 -9.434 -7.399 1.00 98.00 115 HIS A CA 1
ATOM 877 C C . HIS A 1 115 ? 0.368 -8.531 -6.174 1.00 98.00 115 HIS A C 1
ATOM 879 O O . HIS A 1 115 ? 1.311 -8.540 -5.384 1.00 98.00 115 HIS A O 1
ATOM 88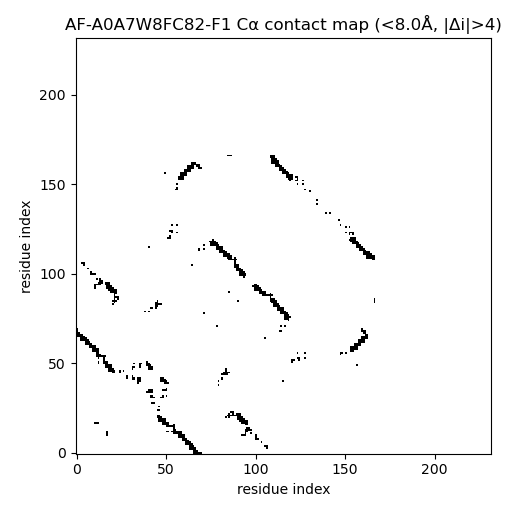5 N N . ALA A 1 116 ? -0.738 -7.824 -5.981 1.00 98.62 116 ALA A N 1
ATOM 886 C CA . ALA A 1 116 ? -1.085 -7.248 -4.698 1.00 98.62 116 ALA A CA 1
ATOM 887 C C . ALA A 1 116 ? -2.122 -8.140 -4.016 1.00 98.62 116 ALA A C 1
ATOM 889 O O . ALA A 1 116 ? -3.086 -8.569 -4.652 1.00 98.62 116 ALA A O 1
ATOM 890 N N . TRP A 1 117 ? -1.957 -8.397 -2.725 1.00 98.69 117 TRP A N 1
ATOM 891 C CA . TRP A 1 117 ? -2.954 -9.082 -1.906 1.00 98.69 117 TRP A CA 1
ATOM 892 C C . TRP A 1 117 ? -3.119 -8.384 -0.563 1.00 98.69 117 TRP A C 1
ATOM 894 O O . TRP A 1 117 ? -2.250 -7.629 -0.124 1.00 98.69 117 TRP A O 1
ATOM 904 N N . TRP A 1 118 ? -4.266 -8.592 0.077 1.00 98.69 118 TRP A N 1
ATOM 905 C CA . TRP A 1 118 ? -4.609 -7.890 1.310 1.00 98.69 118 TRP A CA 1
ATOM 906 C C . TRP A 1 118 ? -5.320 -8.780 2.320 1.00 98.69 118 TRP A C 1
ATOM 908 O O . TRP A 1 118 ? -5.922 -9.798 1.975 1.00 98.69 118 TRP A O 1
ATOM 918 N N . ALA A 1 119 ? -5.251 -8.372 3.585 1.00 98.50 119 ALA A N 1
ATOM 919 C CA . ALA A 1 119 ? -5.922 -9.030 4.696 1.00 98.50 119 ALA A CA 1
ATOM 920 C C . ALA A 1 119 ? -6.244 -8.042 5.828 1.00 98.50 119 ALA A C 1
ATOM 922 O O . ALA A 1 119 ? -5.625 -6.985 5.953 1.00 98.50 119 ALA A O 1
ATOM 923 N N . GLY A 1 120 ? -7.205 -8.401 6.677 1.00 98.00 120 GLY A N 1
ATOM 924 C CA . GLY A 1 120 ? -7.568 -7.661 7.882 1.00 98.00 120 GLY A CA 1
ATOM 925 C C . GLY A 1 120 ? -8.390 -6.392 7.646 1.00 98.00 120 GLY A C 1
ATOM 926 O O . GLY A 1 120 ? -8.660 -5.678 8.614 1.00 98.00 120 GLY A O 1
ATOM 927 N N . ARG A 1 121 ? -8.825 -6.092 6.412 1.00 97.88 121 ARG A N 1
ATOM 928 C CA . ARG A 1 121 ? -9.512 -4.825 6.097 1.00 97.88 121 ARG A CA 1
ATOM 929 C C . ARG A 1 121 ? -10.845 -4.732 6.822 1.00 97.88 121 ARG A C 1
ATOM 931 O O . ARG A 1 121 ? -11.151 -3.707 7.432 1.00 97.88 121 ARG A O 1
ATOM 938 N N . GLN A 1 122 ? -11.630 -5.810 6.790 1.00 98.00 122 GLN A N 1
ATOM 939 C CA . GLN A 1 122 ? -12.939 -5.823 7.441 1.00 98.00 122 GLN A CA 1
ATOM 940 C C . GLN A 1 122 ? -12.802 -5.805 8.968 1.00 98.00 122 GLN A C 1
ATOM 942 O O . GLN A 1 122 ? -13.503 -5.054 9.638 1.00 98.00 122 GLN A O 1
ATOM 947 N N . ALA A 1 123 ? -11.855 -6.566 9.521 1.00 97.94 123 ALA A N 1
ATOM 948 C CA . ALA A 1 123 ? -11.641 -6.623 10.966 1.00 97.94 123 ALA A CA 1
ATOM 949 C C . ALA A 1 123 ? -11.217 -5.261 11.548 1.00 97.94 123 ALA A C 1
ATOM 951 O O . ALA A 1 123 ? -11.729 -4.840 12.589 1.00 97.94 123 ALA A O 1
ATOM 952 N N . VAL A 1 124 ? -10.320 -4.540 10.865 1.00 98.19 124 VAL A N 1
ATOM 953 C CA . VAL A 1 124 ? -9.922 -3.183 11.272 1.00 98.19 124 VAL A CA 1
ATOM 954 C C . VAL A 1 124 ? -11.067 -2.188 11.074 1.00 98.19 124 VAL A C 1
ATOM 956 O O . VAL A 1 124 ? -11.294 -1.346 11.943 1.00 98.19 124 VAL A O 1
ATOM 959 N N . ARG A 1 125 ? -11.850 -2.311 9.994 1.00 97.88 125 ARG A N 1
ATOM 960 C CA . ARG A 1 125 ? -13.056 -1.496 9.783 1.00 97.88 125 ARG A CA 1
ATOM 961 C C . ARG A 1 125 ? -14.078 -1.667 10.906 1.00 97.88 125 ARG A C 1
ATOM 963 O O . ARG A 1 125 ? -14.571 -0.672 11.433 1.00 97.88 125 ARG A O 1
ATOM 970 N N . ASP A 1 126 ? -14.376 -2.902 11.291 1.00 97.69 126 ASP A N 1
ATOM 971 C CA . ASP A 1 126 ? -15.344 -3.204 12.346 1.00 97.69 126 ASP A CA 1
ATOM 972 C C . ASP A 1 126 ? -14.871 -2.670 13.705 1.00 97.69 126 ASP A C 1
ATOM 974 O O . ASP A 1 126 ? -15.667 -2.143 14.490 1.00 97.69 126 ASP A O 1
ATOM 978 N N . TYR A 1 127 ? -13.563 -2.764 13.979 1.00 96.69 127 TYR A N 1
ATOM 979 C CA . TYR A 1 127 ? -12.944 -2.154 15.154 1.00 96.69 127 TYR A CA 1
ATOM 980 C C . TYR A 1 127 ? -13.108 -0.630 15.148 1.00 96.69 127 TYR A C 1
ATOM 982 O O . TYR A 1 127 ? -13.575 -0.061 16.137 1.00 96.69 127 TYR A O 1
ATOM 990 N N . HIS A 1 128 ? -12.755 0.014 14.033 1.00 95.69 128 HIS A N 1
ATOM 991 C CA . HIS A 1 128 ? -12.858 1.460 13.839 1.00 95.69 128 HIS A CA 1
ATOM 992 C C . HIS A 1 128 ? -14.287 1.959 14.078 1.00 95.69 128 HIS A C 1
ATOM 994 O O . HIS A 1 128 ? -14.513 2.826 14.926 1.00 95.69 128 HIS A O 1
ATOM 1000 N N . ASP A 1 129 ? -15.267 1.331 13.424 1.00 95.69 129 ASP A N 1
ATOM 1001 C CA . ASP A 1 129 ? -16.680 1.692 13.544 1.00 95.69 129 ASP A CA 1
ATOM 1002 C C . ASP A 1 129 ? -17.215 1.487 14.968 1.00 95.69 129 ASP A C 1
ATOM 1004 O O . ASP A 1 129 ? -18.034 2.279 15.446 1.00 95.69 129 ASP A O 1
ATOM 1008 N N . ARG A 1 130 ? -16.755 0.447 15.677 1.00 94.62 130 ARG A N 1
ATOM 1009 C CA . ARG A 1 130 ? -17.120 0.221 17.081 1.00 94.62 130 ARG A CA 1
ATOM 1010 C C . ARG A 1 130 ? -16.586 1.328 17.987 1.00 94.62 130 ARG A C 1
ATOM 1012 O O . ARG A 1 130 ? -17.367 1.892 18.744 1.00 94.62 130 ARG A O 1
ATOM 1019 N N . VAL A 1 131 ? -15.300 1.669 17.892 1.00 92.69 131 VAL A N 1
ATOM 1020 C CA . VAL A 1 131 ? -14.695 2.722 18.731 1.00 92.69 131 VAL A CA 1
ATOM 1021 C C . VAL A 1 131 ? -15.373 4.073 18.495 1.00 92.69 131 VAL A C 1
ATOM 1023 O O . VAL A 1 131 ? -15.689 4.773 19.456 1.00 92.69 131 VAL A O 1
ATOM 1026 N N . LEU A 1 132 ? -15.675 4.430 17.240 1.00 92.06 132 LEU A N 1
ATOM 1027 C CA . LEU A 1 132 ? -16.408 5.666 16.941 1.00 92.06 132 LEU A CA 1
ATOM 1028 C C . LEU A 1 132 ? -17.828 5.667 17.527 1.00 92.06 132 LEU A C 1
ATOM 1030 O O . LEU A 1 132 ? -18.300 6.696 18.027 1.00 92.06 132 LEU A O 1
ATOM 1034 N N . ARG A 1 133 ? -18.513 4.518 17.496 1.00 92.00 133 ARG A N 1
ATOM 1035 C CA . ARG A 1 133 ? -19.843 4.358 18.098 1.00 92.00 133 ARG A CA 1
ATOM 1036 C C . ARG A 1 133 ? -19.792 4.518 19.618 1.00 92.00 133 ARG A C 1
ATOM 1038 O O . ARG A 1 133 ? -20.605 5.258 20.171 1.00 92.00 133 ARG A O 1
ATOM 1045 N N . ASP A 1 134 ? -18.824 3.886 20.273 1.00 90.19 134 ASP A N 1
ATOM 1046 C CA . ASP A 1 134 ? -18.639 3.944 21.728 1.00 90.19 134 ASP A CA 1
ATOM 1047 C C . ASP A 1 134 ? -18.262 5.360 22.194 1.00 90.19 134 ASP A C 1
ATOM 1049 O O . ASP A 1 134 ? -18.763 5.846 23.213 1.00 90.19 134 ASP A O 1
ATOM 1053 N N . LEU A 1 135 ? -17.443 6.075 21.415 1.00 88.31 135 LEU A N 1
ATOM 1054 C CA . LEU A 1 135 ? -17.120 7.480 21.669 1.00 88.31 135 LEU A CA 1
ATOM 1055 C C . LEU A 1 135 ? -18.374 8.362 21.606 1.00 88.31 135 LEU A C 1
ATOM 1057 O O . LEU A 1 135 ? -18.622 9.165 22.505 1.00 88.31 135 LEU A O 1
ATOM 1061 N N . THR A 1 136 ? -19.193 8.171 20.569 1.00 87.50 136 THR A N 1
ATOM 1062 C CA . THR A 1 136 ? -20.453 8.909 20.396 1.00 87.50 136 THR A CA 1
ATOM 1063 C C . THR A 1 136 ? -21.420 8.644 21.555 1.00 87.50 136 THR A C 1
ATOM 1065 O O . THR A 1 136 ? -22.089 9.563 22.022 1.00 87.50 136 THR A O 1
ATOM 1068 N N . ALA A 1 137 ? -21.480 7.402 22.047 1.00 86.81 137 ALA A N 1
ATOM 1069 C CA . ALA A 1 137 ? -22.371 7.007 23.135 1.00 86.81 137 ALA A CA 1
ATOM 1070 C C . ALA A 1 137 ? -21.892 7.463 24.527 1.00 86.81 137 ALA A C 1
ATOM 1072 O O . ALA A 1 137 ? -22.714 7.792 25.380 1.00 86.81 137 ALA A O 1
ATOM 1073 N N . SER A 1 138 ? -20.579 7.473 24.774 1.00 84.12 138 SER A N 1
ATOM 1074 C CA . SER A 1 138 ? -20.005 7.785 26.092 1.00 84.12 138 SER A CA 1
ATOM 1075 C C . SER A 1 138 ? -19.918 9.283 26.396 1.00 84.12 138 SER A C 1
ATOM 1077 O O . SER A 1 138 ? -19.852 9.659 27.567 1.00 84.12 138 SER A O 1
ATOM 1079 N N . GLY A 1 139 ? -19.894 10.144 25.371 1.00 74.75 139 GLY A N 1
ATOM 1080 C CA . GLY A 1 139 ? -19.764 11.597 25.533 1.00 74.75 139 GLY A CA 1
ATOM 1081 C C . GLY A 1 139 ? -18.436 12.049 26.163 1.00 74.75 139 GLY A C 1
ATOM 1082 O O . GLY A 1 139 ? -18.306 13.213 26.542 1.00 74.75 139 GLY A O 1
ATOM 1083 N N . GLN A 1 140 ? -17.455 11.150 26.307 1.00 71.12 140 GLN A N 1
ATOM 1084 C CA . GLN A 1 140 ? -16.141 11.460 26.870 1.00 71.12 140 GLN A CA 1
ATOM 1085 C C .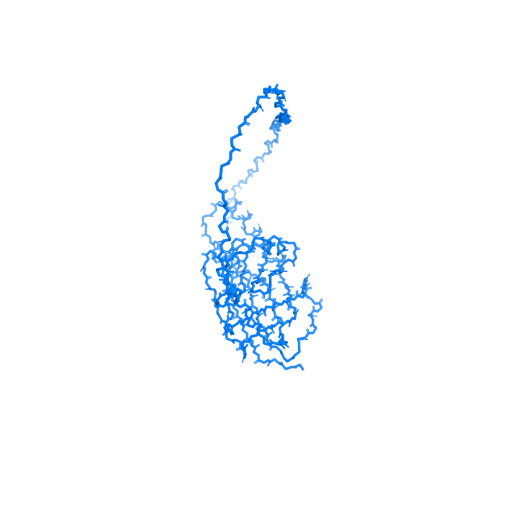 GLN A 1 140 ? -15.204 12.052 25.807 1.00 71.12 140 GLN A C 1
ATOM 1087 O O . GLN A 1 140 ? -15.128 11.575 24.678 1.00 71.12 140 GLN A O 1
ATOM 1092 N N . GLY A 1 141 ? -14.458 13.095 26.183 1.00 58.34 141 GLY A N 1
ATOM 1093 C CA . GLY A 1 141 ? -13.470 13.744 25.321 1.00 58.34 141 GLY A CA 1
ATOM 1094 C C . GLY A 1 141 ? -12.216 12.889 25.094 1.00 58.34 141 GLY A C 1
ATOM 1095 O O . GLY A 1 141 ? -11.429 12.685 26.012 1.00 58.34 141 GLY A O 1
ATOM 1096 N N . THR A 1 142 ? -12.052 12.432 23.850 1.00 60.19 142 THR A N 1
ATOM 1097 C CA . THR A 1 142 ? -10.820 12.041 23.126 1.00 60.19 142 THR A CA 1
ATOM 1098 C C . THR A 1 142 ? -9.749 11.191 23.835 1.00 60.19 142 THR A C 1
ATOM 1100 O O . THR A 1 142 ? -8.892 11.710 24.548 1.00 60.19 142 THR A O 1
ATOM 1103 N N . ARG A 1 143 ? -9.690 9.902 23.455 1.00 70.88 143 ARG A N 1
ATOM 1104 C CA . ARG A 1 143 ? -8.495 9.023 23.479 1.00 70.88 143 ARG A CA 1
ATOM 1105 C C . ARG A 1 143 ? -8.197 8.347 22.127 1.00 70.88 143 ARG A C 1
ATOM 1107 O O . ARG A 1 143 ? -7.376 7.441 22.064 1.00 70.88 143 ARG A O 1
ATOM 1114 N N . LEU A 1 144 ? -8.804 8.829 21.036 1.00 82.81 144 LEU A N 1
ATOM 1115 C CA . LEU A 1 144 ? -8.762 8.180 19.716 1.00 82.81 144 LEU A CA 1
ATOM 1116 C C . LEU A 1 144 ? -7.361 7.737 19.251 1.00 82.81 144 LEU A C 1
ATOM 1118 O O . LEU A 1 144 ? -7.238 6.584 18.852 1.00 82.81 144 LEU A O 1
ATOM 1122 N N . PRO A 1 145 ? -6.288 8.552 19.353 1.00 81.81 145 PRO A N 1
ATOM 1123 C CA . PRO A 1 145 ? -4.959 8.090 18.947 1.00 81.81 145 PRO A CA 1
ATOM 1124 C C . PRO A 1 145 ? -4.448 6.882 19.749 1.00 81.81 145 PRO A C 1
ATOM 1126 O O . PRO A 1 145 ? -3.744 6.034 19.204 1.00 81.81 145 PRO A O 1
ATOM 1129 N N . ASP A 1 146 ? -4.784 6.791 21.038 1.00 83.31 146 ASP A N 1
ATOM 1130 C CA . ASP A 1 146 ? -4.419 5.646 21.877 1.00 83.31 146 ASP A CA 1
ATOM 1131 C C . ASP A 1 146 ? -5.272 4.419 21.561 1.00 83.31 146 ASP A C 1
ATOM 1133 O O . ASP A 1 146 ? -4.753 3.305 21.577 1.00 83.31 146 ASP A O 1
ATOM 1137 N N . ASP A 1 147 ? -6.553 4.612 21.249 1.00 83.94 147 ASP A N 1
ATOM 1138 C CA . ASP A 1 147 ? -7.455 3.523 20.872 1.00 83.94 147 ASP A CA 1
ATOM 1139 C C . ASP A 1 147 ? -7.056 2.925 19.512 1.00 83.94 147 ASP A C 1
ATOM 1141 O O . ASP A 1 147 ? -6.968 1.708 19.378 1.00 83.94 147 ASP A O 1
ATOM 1145 N N . TRP A 1 148 ? -6.676 3.751 18.531 1.00 89.62 148 TRP A N 1
ATOM 1146 C CA . TRP A 1 148 ? -6.145 3.290 17.238 1.00 89.62 148 TRP A CA 1
ATOM 1147 C C . TRP A 1 148 ? -4.886 2.442 17.383 1.00 89.62 148 TRP A C 1
ATOM 1149 O O . TRP A 1 148 ? -4.798 1.366 16.792 1.00 89.62 148 TRP A O 1
ATOM 1159 N N . ARG A 1 149 ? -3.954 2.853 18.252 1.00 86.38 149 ARG A N 1
ATOM 1160 C CA . ARG A 1 149 ? -2.753 2.063 18.577 1.00 86.38 149 ARG A CA 1
ATOM 1161 C C . ARG A 1 149 ? -3.055 0.738 19.283 1.00 86.38 149 ARG A C 1
ATOM 1163 O O . ARG A 1 149 ? -2.185 -0.125 19.339 1.00 86.38 149 ARG A O 1
ATOM 1170 N N . ARG A 1 150 ? -4.256 0.574 19.842 1.00 88.50 150 ARG A N 1
ATOM 1171 C CA . ARG A 1 150 ? -4.709 -0.639 20.542 1.00 88.50 150 ARG A CA 1
ATOM 1172 C C . ARG A 1 150 ? -5.580 -1.540 19.672 1.00 88.50 150 ARG A C 1
ATOM 1174 O O . ARG A 1 150 ? -6.176 -2.478 20.208 1.00 88.50 150 ARG A O 1
ATOM 1181 N N . SER A 1 151 ? -5.679 -1.277 18.367 1.00 91.50 151 SER A N 1
ATOM 1182 C CA . SER A 1 151 ? -6.336 -2.207 17.451 1.00 91.50 151 SER A CA 1
ATOM 1183 C C . SER A 1 151 ? -5.708 -3.603 17.604 1.00 91.50 151 SER A C 1
ATOM 1185 O O . SER A 1 151 ? -4.497 -3.743 17.443 1.00 91.50 151 SER A O 1
ATOM 1187 N N . PRO A 1 152 ? -6.494 -4.653 17.906 1.00 95.00 152 PRO A N 1
ATOM 1188 C CA . PRO A 1 152 ? -6.000 -6.028 17.945 1.00 95.00 152 PRO A CA 1
ATOM 1189 C C . PRO A 1 152 ? -5.856 -6.626 16.536 1.00 95.00 152 PRO A C 1
ATOM 1191 O O . PRO A 1 152 ? -5.492 -7.791 16.393 1.00 95.00 152 PRO A O 1
ATOM 1194 N N . HIS A 1 153 ? -6.202 -5.854 15.504 1.00 96.31 153 HIS A N 1
ATOM 1195 C CA . HIS A 1 153 ? -6.195 -6.260 14.109 1.00 96.31 153 HIS A CA 1
ATOM 1196 C C . HIS A 1 153 ? -5.242 -5.368 13.318 1.00 96.31 153 HIS A C 1
ATOM 1198 O O . HIS A 1 153 ? -5.154 -4.163 13.568 1.00 96.31 153 HIS A O 1
ATOM 1204 N N . THR A 1 154 ? -4.581 -5.966 12.333 1.00 97.00 154 THR A N 1
ATOM 1205 C CA . THR A 1 154 ? -3.711 -5.271 11.388 1.00 97.00 154 THR A CA 1
ATOM 1206 C C . THR A 1 154 ? -4.321 -5.382 10.003 1.00 97.00 154 THR A C 1
ATOM 1208 O O . THR A 1 154 ? -4.558 -6.485 9.515 1.00 97.00 154 THR A O 1
ATOM 1211 N N . GLU A 1 155 ? -4.574 -4.237 9.379 1.00 98.38 155 GLU A N 1
ATOM 1212 C CA . GLU A 1 155 ? -4.892 -4.160 7.961 1.00 98.38 155 GLU A CA 1
ATOM 1213 C C . GLU A 1 155 ? -3.570 -4.241 7.205 1.00 98.38 155 GLU A C 1
ATOM 1215 O O . GLU A 1 155 ? -2.636 -3.512 7.534 1.00 98.38 155 GLU A O 1
ATOM 1220 N N . ARG A 1 156 ? -3.462 -5.155 6.243 1.00 98.50 156 ARG A N 1
ATOM 1221 C CA . ARG A 1 156 ? -2.208 -5.459 5.557 1.00 98.50 156 ARG A CA 1
ATOM 1222 C C . ARG A 1 156 ? -2.410 -5.470 4.051 1.00 98.50 156 ARG A C 1
ATOM 1224 O O . ARG A 1 156 ? -3.354 -6.094 3.571 1.00 98.50 156 ARG A O 1
ATOM 1231 N N . TYR A 1 157 ? -1.485 -4.844 3.338 1.00 98.69 157 TYR A N 1
ATOM 1232 C CA . TYR A 1 157 ? -1.343 -4.906 1.888 1.00 98.69 157 TYR A CA 1
ATOM 1233 C C . TYR A 1 157 ? 0.067 -5.373 1.560 1.00 98.69 157 TYR A C 1
ATOM 1235 O O . TYR A 1 157 ? 1.037 -4.858 2.114 1.00 98.69 157 TYR A O 1
ATOM 1243 N N . VAL A 1 158 ? 0.182 -6.341 0.661 1.00 98.75 158 VAL A N 1
ATOM 1244 C CA . VAL A 1 158 ? 1.471 -6.889 0.250 1.00 98.75 158 VAL A CA 1
ATOM 1245 C C . VAL A 1 158 ? 1.573 -6.875 -1.262 1.00 98.75 158 VAL A C 1
ATOM 1247 O O . VAL A 1 158 ? 0.663 -7.343 -1.944 1.00 98.75 158 VAL A O 1
ATOM 1250 N N . LEU A 1 159 ? 2.680 -6.339 -1.766 1.00 98.69 159 LEU A N 1
ATOM 1251 C CA . LEU A 1 159 ? 3.047 -6.336 -3.175 1.00 98.69 159 LEU A CA 1
ATOM 1252 C C . LEU A 1 159 ? 4.168 -7.353 -3.373 1.00 98.69 159 LEU A C 1
ATOM 1254 O O . LEU A 1 159 ? 5.284 -7.149 -2.901 1.00 98.69 159 LEU A O 1
ATOM 1258 N N . ASP A 1 160 ? 3.866 -8.441 -4.073 1.00 98.69 160 ASP A N 1
ATOM 1259 C CA . ASP A 1 160 ? 4.841 -9.435 -4.512 1.00 98.69 160 ASP A CA 1
ATOM 1260 C C . ASP A 1 160 ? 5.166 -9.199 -5.977 1.00 98.69 160 ASP A C 1
ATOM 1262 O O . ASP A 1 160 ? 4.349 -9.500 -6.847 1.00 98.69 160 ASP A O 1
ATOM 1266 N N . LEU A 1 161 ? 6.351 -8.658 -6.237 1.00 98.56 161 LEU A N 1
ATOM 1267 C CA . LEU A 1 161 ? 6.755 -8.166 -7.547 1.00 98.56 161 LEU A CA 1
ATOM 1268 C C . LEU A 1 161 ? 8.015 -8.873 -8.040 1.00 98.56 161 LEU A C 1
ATOM 1270 O O . LEU A 1 161 ? 8.892 -9.218 -7.252 1.00 98.56 161 LEU A O 1
ATOM 1274 N N . ALA A 1 162 ? 8.144 -9.027 -9.351 1.00 98.56 162 ALA A N 1
ATOM 1275 C CA . ALA A 1 162 ? 9.378 -9.416 -10.015 1.00 98.56 162 ALA A CA 1
ATOM 1276 C C . ALA A 1 162 ? 9.665 -8.463 -11.169 1.00 98.56 162 ALA A C 1
ATOM 1278 O O . ALA A 1 162 ? 8.759 -8.020 -11.874 1.00 98.56 162 ALA A O 1
ATOM 1279 N N . TRP A 1 163 ? 10.942 -8.147 -11.358 1.00 98.25 163 TRP A N 1
ATOM 1280 C CA . TRP A 1 163 ? 11.372 -7.359 -12.505 1.00 98.25 163 TRP A CA 1
ATOM 1281 C C . TRP A 1 163 ? 11.154 -8.161 -13.787 1.00 98.25 163 TRP A C 1
ATOM 1283 O O . TRP A 1 163 ? 11.547 -9.329 -13.846 1.00 98.25 163 TRP A O 1
ATOM 1293 N N . ILE A 1 164 ? 10.598 -7.527 -14.817 1.00 97.94 164 ILE A N 1
ATOM 1294 C CA . ILE A 1 164 ? 10.330 -8.177 -16.108 1.00 97.94 164 ILE A CA 1
ATOM 1295 C C . ILE A 1 164 ? 11.102 -7.566 -17.278 1.00 97.94 164 ILE A C 1
ATOM 1297 O O . ILE A 1 164 ? 11.457 -8.290 -18.209 1.00 97.94 164 ILE A O 1
ATOM 1301 N N . ARG A 1 165 ? 11.368 -6.256 -17.253 1.00 96.81 165 ARG A N 1
ATOM 1302 C CA . ARG A 1 165 ? 12.069 -5.533 -18.323 1.00 96.81 165 ARG A CA 1
ATOM 1303 C C . ARG A 1 165 ? 12.542 -4.163 -17.850 1.00 96.81 165 ARG A C 1
ATOM 1305 O O . ARG A 1 165 ? 12.053 -3.652 -16.846 1.00 96.81 165 ARG A O 1
ATOM 1312 N N . ASP A 1 166 ? 13.451 -3.563 -18.608 1.00 95.81 166 ASP A N 1
ATOM 1313 C CA . ASP A 1 166 ? 13.804 -2.154 -18.450 1.00 95.81 166 ASP A CA 1
ATOM 1314 C C . ASP A 1 166 ? 12.603 -1.248 -18.772 1.00 95.81 166 ASP A C 1
ATOM 1316 O O . ASP A 1 166 ? 11.714 -1.621 -19.553 1.00 95.81 166 ASP A O 1
ATOM 1320 N N . SER A 1 167 ? 12.595 -0.059 -18.168 1.00 88.00 167 SER A N 1
ATOM 1321 C CA . SER A 1 167 ? 11.667 1.012 -18.527 1.00 88.00 167 SER A CA 1
ATOM 1322 C C . SER A 1 167 ? 11.869 1.385 -19.986 1.00 88.00 167 SER A C 1
ATOM 1324 O O . SER A 1 167 ? 13.001 1.447 -20.477 1.00 88.00 167 SER A O 1
ATOM 1326 N N . SER A 1 168 ? 10.770 1.584 -20.705 1.00 77.81 168 SER A N 1
ATOM 1327 C CA . SER A 1 168 ? 10.881 2.086 -22.070 1.00 77.81 168 SER A CA 1
ATOM 1328 C C . SER A 1 168 ? 11.379 3.528 -21.970 1.00 77.81 168 SER A C 1
ATOM 1330 O O . SER A 1 168 ? 10.751 4.296 -21.245 1.00 77.81 168 SER A O 1
ATOM 1332 N N . PRO A 1 169 ? 12.474 3.919 -22.653 1.00 64.62 169 PRO A N 1
ATOM 1333 C CA . PRO A 1 169 ? 12.784 5.335 -22.760 1.00 64.62 169 PRO A CA 1
ATOM 1334 C C . PRO A 1 169 ? 11.546 5.971 -23.380 1.00 64.62 169 PRO A C 1
ATOM 1336 O O . PRO A 1 169 ? 11.092 5.495 -24.422 1.00 64.62 169 PRO A O 1
ATOM 1339 N N . LEU A 1 170 ? 10.951 6.949 -22.697 1.00 59.19 170 LEU A N 1
ATOM 1340 C CA . LEU A 1 170 ? 9.863 7.730 -23.266 1.00 59.19 170 LEU A CA 1
ATOM 1341 C C . LEU A 1 170 ? 10.311 8.125 -24.674 1.00 59.19 170 LEU A C 1
ATOM 1343 O O . LEU A 1 170 ? 11.387 8.714 -24.828 1.00 59.19 170 LEU A O 1
ATOM 1347 N N . ASP A 1 171 ? 9.545 7.730 -25.695 1.00 50.00 171 ASP A N 1
ATOM 1348 C CA . ASP A 1 171 ? 9.681 8.333 -27.011 1.00 50.00 171 ASP A CA 1
ATOM 1349 C C . ASP A 1 171 ? 9.533 9.828 -26.738 1.00 50.00 171 ASP A C 1
ATOM 1351 O O . ASP A 1 171 ? 8.458 10.300 -26.364 1.00 50.00 171 ASP A O 1
ATOM 1355 N N . ASN A 1 172 ? 10.649 10.558 -26.781 1.00 47.62 172 ASN A N 1
ATOM 1356 C CA . ASN A 1 172 ? 10.610 12.003 -26.784 1.00 47.62 172 ASN A CA 1
ATOM 1357 C C . ASN A 1 172 ? 9.850 12.341 -28.065 1.00 47.62 172 ASN A C 1
ATOM 1359 O O . ASN A 1 172 ? 10.460 12.434 -29.128 1.00 47.62 172 ASN A O 1
ATOM 1363 N N . GLU A 1 173 ? 8.530 12.502 -27.983 1.00 49.41 173 GLU A N 1
ATOM 1364 C CA . GLU A 1 173 ? 7.704 13.131 -29.014 1.00 49.41 173 GLU A CA 1
ATOM 1365 C C . GLU A 1 173 ? 8.041 14.637 -29.089 1.00 49.41 173 GLU A C 1
ATOM 1367 O O . GLU A 1 173 ? 7.172 15.497 -29.102 1.00 49.41 173 GLU A O 1
ATOM 1372 N N . ASP A 1 174 ? 9.335 14.946 -29.140 1.00 51.75 174 ASP A N 1
ATOM 1373 C CA . ASP A 1 174 ? 9.917 16.132 -29.744 1.00 51.75 174 ASP A CA 1
ATOM 1374 C C . ASP A 1 174 ? 10.576 15.695 -31.072 1.00 51.75 174 ASP A C 1
ATOM 1376 O O . ASP A 1 174 ? 11.672 16.127 -31.430 1.00 51.75 174 ASP A O 1
ATOM 1380 N N . GLU A 1 175 ? 9.927 14.789 -31.815 1.00 51.72 175 GLU A N 1
ATOM 1381 C CA . GLU A 1 175 ? 10.217 14.601 -33.235 1.00 51.72 175 GLU A CA 1
ATOM 1382 C C . GLU A 1 175 ? 9.653 15.808 -33.993 1.00 51.72 175 GLU A C 1
ATOM 1384 O O . GLU A 1 175 ? 8.475 15.873 -34.333 1.00 51.72 175 GLU A O 1
ATOM 1389 N N . ASP A 1 176 ? 10.534 16.787 -34.201 1.00 56.66 176 ASP A N 1
ATOM 1390 C CA . ASP A 1 176 ? 10.608 17.653 -35.374 1.00 56.66 176 ASP A CA 1
ATOM 1391 C C . ASP A 1 176 ? 9.258 18.094 -35.979 1.00 56.66 176 ASP A C 1
ATOM 1393 O O . ASP A 1 176 ? 8.690 17.431 -36.846 1.00 56.66 176 ASP A O 1
ATOM 1397 N N . GLU A 1 177 ? 8.811 19.313 -35.660 1.00 49.81 177 GLU A N 1
ATOM 1398 C CA . GLU A 1 177 ? 8.038 20.102 -36.623 1.00 49.81 177 GLU A CA 1
ATOM 1399 C C . GLU A 1 177 ? 9.045 20.708 -37.625 1.00 49.81 177 GLU A C 1
ATOM 1401 O O . GLU A 1 177 ? 9.622 21.768 -37.348 1.00 49.81 177 GLU A O 1
ATOM 1406 N N . PRO A 1 178 ? 9.313 20.110 -38.809 1.00 51.09 178 PRO A N 1
ATOM 1407 C CA . PRO A 1 178 ? 9.934 20.877 -39.866 1.00 51.09 178 PRO A CA 1
ATOM 1408 C C . PRO A 1 178 ? 8.917 21.945 -40.245 1.00 51.09 178 PRO A C 1
ATOM 1410 O O . PRO A 1 178 ? 7.864 21.639 -40.802 1.00 51.09 178 PRO A O 1
ATOM 1413 N N . ALA A 1 179 ? 9.243 23.201 -39.941 1.00 57.81 179 ALA A N 1
ATOM 1414 C CA . ALA A 1 179 ? 8.525 24.379 -40.393 1.00 57.81 179 ALA A CA 1
ATOM 1415 C C . ALA A 1 179 ? 8.336 24.322 -41.921 1.00 57.81 179 ALA A C 1
ATOM 1417 O O . ALA A 1 179 ? 9.143 24.829 -42.710 1.00 57.81 179 ALA A O 1
ATOM 1418 N N . HIS A 1 180 ? 7.255 23.681 -42.360 1.00 54.38 180 HIS A N 1
ATOM 1419 C CA . HIS A 1 180 ? 6.837 23.657 -43.742 1.00 54.38 180 HIS A CA 1
ATOM 1420 C C . HIS A 1 180 ? 6.291 25.049 -44.037 1.00 54.38 180 HIS A C 1
ATOM 1422 O O . HIS A 1 180 ? 5.164 25.403 -43.696 1.00 54.38 180 HIS A O 1
ATOM 1428 N N . ARG A 1 181 ? 7.157 25.864 -44.650 1.00 53.44 181 ARG A N 1
ATOM 1429 C CA . ARG A 1 181 ? 6.823 27.139 -45.292 1.00 53.44 181 ARG A CA 1
ATOM 1430 C C . ARG A 1 181 ? 5.425 27.077 -45.923 1.00 53.44 181 ARG A C 1
ATOM 1432 O O . ARG A 1 181 ? 5.214 26.224 -46.790 1.00 53.44 181 ARG A O 1
ATOM 1439 N N . PRO A 1 182 ? 4.512 28.006 -45.603 1.00 56.91 182 PRO A N 1
ATOM 1440 C CA . PRO A 1 182 ? 3.270 28.101 -46.349 1.00 56.91 182 PRO A CA 1
ATOM 1441 C C . PRO A 1 182 ? 3.583 28.524 -47.796 1.00 56.91 182 PRO A C 1
ATOM 1443 O O . PRO A 1 182 ? 4.380 29.447 -48.006 1.00 56.91 182 PRO A O 1
ATOM 1446 N N . PRO A 1 183 ? 2.977 27.897 -48.820 1.00 52.31 183 PRO A N 1
ATOM 1447 C CA . PRO A 1 183 ? 2.998 28.460 -50.159 1.00 52.31 183 PRO A CA 1
ATOM 1448 C C . PRO A 1 183 ? 2.187 29.762 -50.168 1.00 52.31 183 PRO A C 1
ATOM 1450 O O . PRO A 1 183 ? 1.069 29.831 -49.652 1.00 52.31 183 PRO A O 1
ATOM 1453 N N . ALA A 1 184 ? 2.766 30.807 -50.759 1.00 49.31 184 ALA A N 1
ATOM 1454 C CA . ALA A 1 184 ? 2.107 32.087 -50.969 1.00 49.31 184 ALA A CA 1
ATOM 1455 C C . ALA A 1 184 ? 0.786 31.885 -51.732 1.00 49.31 184 ALA A C 1
ATOM 1457 O O . ALA A 1 184 ? 0.785 31.452 -52.883 1.00 49.31 184 ALA A O 1
ATOM 1458 N N . SER A 1 185 ? -0.335 32.208 -51.085 1.00 53.34 185 SER A N 1
ATOM 1459 C CA . SER A 1 185 ? -1.640 32.297 -51.742 1.00 53.34 185 SER A CA 1
ATOM 1460 C C . SER A 1 185 ? -1.847 33.712 -52.296 1.00 53.34 185 SER A C 1
ATOM 1462 O O . SER A 1 185 ? -1.567 34.682 -51.585 1.00 53.34 185 SER A O 1
ATOM 1464 N N . PRO A 1 186 ? -2.330 33.867 -53.541 1.00 54.19 186 PRO A N 1
ATOM 1465 C CA . PRO A 1 186 ? -2.619 35.170 -54.118 1.00 54.19 186 PRO A CA 1
ATOM 1466 C C . PRO A 1 186 ? -3.934 35.766 -53.591 1.00 54.19 186 PRO A C 1
ATOM 1468 O O . PRO A 1 186 ? -4.912 35.072 -53.315 1.00 54.19 186 PRO A O 1
ATOM 1471 N N . MET A 1 187 ? -3.918 37.093 -53.479 1.00 42.09 187 MET A N 1
ATOM 1472 C CA . MET A 1 187 ? -5.007 37.977 -53.071 1.00 42.09 187 MET A CA 1
ATOM 1473 C C . MET A 1 187 ? -6.181 38.048 -54.073 1.00 42.09 187 MET A C 1
ATOM 1475 O O . MET A 1 187 ? -5.979 38.075 -55.282 1.00 42.09 18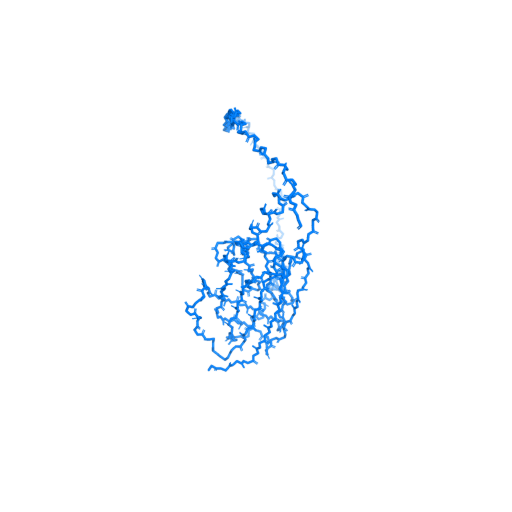7 MET A O 1
ATOM 1479 N N . HIS A 1 188 ? -7.368 38.272 -53.490 1.00 40.97 188 HIS A N 1
ATOM 1480 C CA . HIS A 1 188 ? -8.552 39.009 -53.979 1.00 40.97 188 HIS A CA 1
ATOM 1481 C C . HIS A 1 188 ? -9.500 38.422 -55.043 1.00 40.97 188 HIS A C 1
ATOM 1483 O O . HIS A 1 188 ? -9.213 38.433 -56.235 1.00 40.97 188 HIS A O 1
ATOM 1489 N N . SER A 1 189 ? -10.753 38.171 -54.623 1.00 43.19 189 SER A N 1
ATOM 1490 C CA . SER A 1 189 ? -11.948 39.016 -54.917 1.00 43.19 189 SER A CA 1
ATOM 1491 C C . SER A 1 189 ? -13.208 38.401 -54.260 1.00 43.19 189 SER A C 1
ATOM 1493 O O . SER A 1 189 ? -13.505 37.238 -54.489 1.00 43.19 189 SER A O 1
ATOM 1495 N N . ALA A 1 190 ? -13.797 39.039 -53.235 1.00 37.03 190 ALA A N 1
ATOM 1496 C CA . ALA A 1 190 ? -15.042 39.845 -53.269 1.00 37.03 190 ALA A CA 1
ATOM 1497 C C . ALA A 1 190 ? -16.315 39.054 -53.685 1.00 37.03 190 ALA A C 1
ATOM 1499 O O . ALA A 1 190 ? -16.484 38.757 -54.859 1.00 37.03 190 ALA A O 1
ATOM 1500 N N . SER A 1 191 ? -17.171 38.610 -52.744 1.00 43.78 191 SER A N 1
ATOM 1501 C CA . SER A 1 191 ? -18.363 39.308 -52.163 1.00 43.78 191 SER A CA 1
ATOM 1502 C C . SER A 1 191 ? -19.704 38.817 -52.803 1.00 43.78 191 SER A C 1
ATOM 1504 O O . SER A 1 191 ? -19.643 38.045 -53.751 1.00 43.78 191 SER A O 1
ATOM 1506 N N . PRO A 1 192 ? -20.921 39.157 -52.304 1.00 55.16 192 PRO A N 1
ATOM 1507 C CA . PRO A 1 192 ? -21.635 38.458 -51.219 1.00 55.16 192 PRO A CA 1
ATOM 1508 C C . 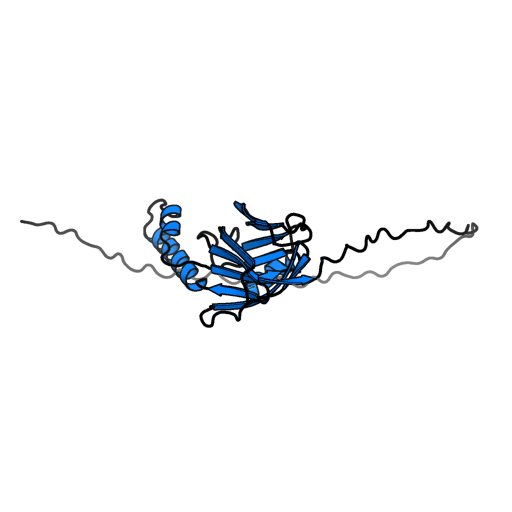PRO A 1 192 ? -23.133 38.146 -51.532 1.00 55.16 192 PRO A C 1
ATOM 1510 O O . PRO A 1 192 ? -23.709 38.653 -52.489 1.00 55.16 192 PRO A O 1
ATOM 1513 N N . GLY A 1 193 ? -23.815 37.387 -50.666 1.00 38.59 193 GLY A N 1
ATOM 1514 C CA . GLY A 1 193 ? -25.292 37.309 -50.591 1.00 38.59 193 GLY A CA 1
ATOM 1515 C C . GLY A 1 193 ? -25.706 36.577 -49.305 1.00 38.59 193 GLY A C 1
ATOM 1516 O O . GLY A 1 193 ? -25.278 35.449 -49.105 1.00 38.59 193 GLY A O 1
ATOM 1517 N N . ALA A 1 194 ? -26.254 37.247 -48.277 1.00 38.41 194 ALA A N 1
ATOM 1518 C CA . ALA A 1 194 ? -27.687 37.544 -48.057 1.00 38.41 194 ALA A CA 1
ATOM 1519 C C . ALA A 1 194 ? -28.526 36.237 -48.046 1.00 38.41 194 ALA A C 1
ATOM 1521 O O . ALA A 1 194 ? -28.514 35.520 -49.035 1.00 38.41 194 ALA A O 1
ATOM 1522 N N . THR A 1 195 ? -29.216 35.781 -46.986 1.00 40.59 195 THR A N 1
ATOM 1523 C CA . THR A 1 195 ? -30.292 36.412 -46.183 1.00 40.59 195 THR A CA 1
ATOM 1524 C C . THR A 1 195 ? -30.747 35.365 -45.129 1.00 40.59 195 THR A C 1
ATOM 1526 O O . THR A 1 195 ? -31.095 34.262 -45.528 1.00 40.59 195 THR A O 1
ATOM 1529 N N . THR A 1 196 ? -30.566 35.590 -43.814 1.00 47.97 196 THR A N 1
ATOM 1530 C CA .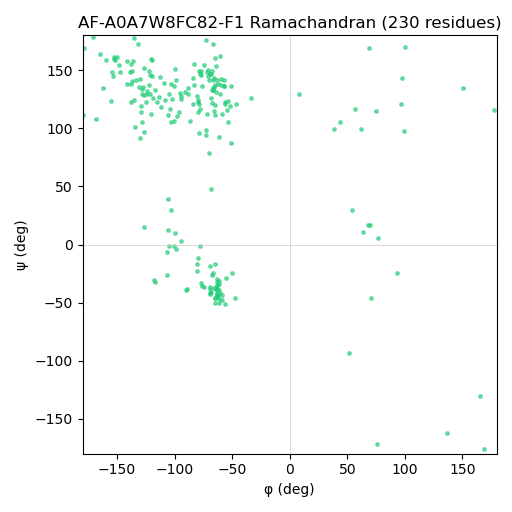 THR A 1 196 ? -31.605 35.738 -42.738 1.00 47.97 196 THR A CA 1
ATOM 1531 C C . THR A 1 196 ? -32.429 34.469 -42.332 1.00 47.97 196 THR A C 1
ATOM 1533 O O . THR A 1 196 ? -32.224 33.413 -42.912 1.00 47.97 196 THR A O 1
ATOM 1536 N N . PRO A 1 197 ? -33.229 34.460 -41.232 1.00 50.44 197 PRO A N 1
ATOM 1537 C CA . PRO A 1 197 ? -32.910 33.712 -40.008 1.00 50.44 197 PRO A CA 1
ATOM 1538 C C . PRO A 1 197 ? -33.972 32.657 -39.607 1.00 50.44 197 PRO A C 1
ATOM 1540 O O . PRO A 1 197 ? -35.145 32.762 -39.956 1.00 50.44 197 PRO A O 1
ATOM 1543 N N . GLY A 1 198 ? -33.589 31.679 -38.783 1.00 39.28 198 GLY A N 1
ATOM 1544 C CA . GLY A 1 198 ? -34.505 30.688 -38.202 1.00 39.28 198 GLY A CA 1
ATOM 1545 C C . GLY A 1 198 ? -34.348 30.597 -36.687 1.00 39.28 198 GLY A C 1
ATOM 1546 O O . GLY A 1 198 ? -33.356 30.075 -36.195 1.00 39.28 198 GLY A O 1
ATOM 1547 N N . LEU A 1 199 ? -35.324 31.155 -35.972 1.00 42.38 199 LEU A N 1
ATOM 1548 C CA . LEU A 1 199 ? -35.525 31.101 -34.522 1.00 42.38 199 LEU A CA 1
ATOM 1549 C C . LEU A 1 199 ? -36.010 29.710 -34.042 1.00 42.38 199 LEU A C 1
ATOM 1551 O O . LEU A 1 199 ? -36.471 28.897 -34.841 1.00 42.38 199 LEU A O 1
ATOM 1555 N N . ILE A 1 200 ? -36.116 29.604 -32.705 1.00 48.81 200 ILE A N 1
ATOM 1556 C CA . ILE A 1 200 ? -36.984 28.725 -31.877 1.00 48.81 200 ILE A CA 1
ATOM 1557 C C . ILE A 1 200 ? -36.281 27.428 -31.358 1.00 48.81 200 ILE A C 1
ATOM 1559 O O . ILE A 1 200 ? -35.531 26.807 -32.101 1.00 48.81 200 ILE A O 1
ATOM 1563 N N . PRO A 1 201 ? -36.545 26.931 -30.125 1.00 49.94 201 PRO A N 1
ATOM 1564 C CA . PRO A 1 201 ? -36.289 27.514 -28.801 1.00 49.94 201 PRO A CA 1
ATOM 1565 C C . PRO A 1 201 ? -35.680 26.495 -27.795 1.00 49.94 201 PRO A C 1
ATOM 1567 O O . PRO A 1 201 ? -35.569 25.295 -28.032 1.00 49.94 201 PRO A O 1
ATOM 1570 N N . CYS A 1 202 ? -35.379 26.992 -26.596 1.00 47.56 202 CYS A N 1
ATOM 1571 C CA . CYS A 1 202 ? -35.068 26.243 -25.381 1.00 47.56 202 CYS A CA 1
ATOM 1572 C C . CYS A 1 202 ? -36.099 25.151 -25.026 1.00 47.56 202 CYS A C 1
ATOM 1574 O O . CYS A 1 202 ? -37.290 25.442 -24.931 1.00 47.56 202 CYS A O 1
ATOM 1576 N N . LEU A 1 203 ? -35.624 23.962 -24.640 1.00 47.41 203 LEU A N 1
ATOM 1577 C CA . LEU A 1 203 ? -36.369 23.010 -23.807 1.00 47.41 203 LEU A CA 1
ATOM 1578 C C . LEU A 1 203 ? -35.445 22.476 -22.701 1.00 47.41 203 LEU A C 1
ATOM 1580 O O . LEU A 1 203 ? -34.598 21.617 -22.927 1.00 47.41 203 LEU A O 1
ATOM 1584 N N . ARG A 1 204 ? -35.607 23.028 -21.491 1.00 55.59 204 ARG A N 1
ATOM 1585 C CA . ARG A 1 204 ? -35.106 22.444 -20.236 1.00 55.59 204 ARG A CA 1
ATOM 1586 C C . ARG A 1 204 ? -36.022 21.278 -19.845 1.00 55.59 204 ARG A C 1
ATOM 1588 O O . ARG A 1 204 ? -37.238 21.472 -19.866 1.00 55.59 204 ARG A O 1
ATOM 1595 N N . PRO A 1 205 ? -35.495 20.127 -19.404 1.00 63.34 205 PRO A N 1
ATOM 1596 C CA . PRO A 1 205 ? -36.295 19.158 -18.670 1.00 63.34 205 PRO A CA 1
ATOM 1597 C C . PRO A 1 205 ? -36.518 19.605 -17.204 1.00 63.34 205 PRO A C 1
ATOM 1599 O O . PRO A 1 205 ? -35.679 20.312 -16.636 1.00 63.34 205 PRO A O 1
ATOM 1602 N N . PRO A 1 206 ? -37.664 19.237 -16.600 1.00 64.12 206 PRO A N 1
ATOM 1603 C CA . PRO A 1 206 ? -38.111 19.723 -15.294 1.00 64.12 206 PRO A CA 1
ATOM 1604 C C . PRO A 1 206 ? -37.406 19.050 -14.105 1.00 64.12 206 PRO A C 1
ATOM 1606 O O . PRO A 1 206 ? -37.110 17.857 -14.128 1.00 64.12 206 PRO A O 1
ATOM 1609 N N . CYS A 1 207 ? -37.207 19.826 -13.032 1.00 55.66 207 CYS A N 1
ATOM 1610 C CA . CYS A 1 207 ? -36.839 19.326 -11.706 1.00 55.66 207 CYS A CA 1
ATOM 1611 C C . CYS A 1 207 ? -37.904 18.353 -11.162 1.00 55.66 207 CYS A C 1
ATOM 1613 O O . CYS A 1 207 ? -39.099 18.633 -11.301 1.00 55.66 207 CYS A O 1
ATOM 1615 N N . PRO A 1 208 ? -37.509 17.277 -10.462 1.00 69.69 208 PRO A N 1
ATOM 1616 C CA . PRO A 1 208 ? -38.441 16.480 -9.678 1.00 69.69 208 PRO A CA 1
ATOM 1617 C C . PRO A 1 208 ? -38.904 17.237 -8.412 1.00 69.69 208 PRO A C 1
ATOM 1619 O O . PRO A 1 208 ? -38.143 18.034 -7.853 1.00 69.69 208 PRO A O 1
ATOM 1622 N N . PRO A 1 209 ? -40.148 17.009 -7.952 1.00 65.81 209 PRO A N 1
ATOM 1623 C CA . PRO A 1 209 ? -40.716 17.684 -6.790 1.00 65.81 209 PRO A CA 1
ATOM 1624 C C . PRO A 1 209 ? -40.088 17.216 -5.471 1.00 65.81 209 PRO A C 1
ATOM 1626 O O . PRO A 1 209 ? -39.771 16.042 -5.286 1.00 65.81 209 PRO A O 1
ATOM 1629 N N . ALA A 1 210 ? -39.963 18.162 -4.538 1.00 57.88 210 ALA A N 1
ATOM 1630 C CA . ALA A 1 210 ? -39.546 17.938 -3.162 1.00 57.88 210 ALA A CA 1
ATOM 1631 C C . ALA A 1 210 ? -40.500 16.956 -2.458 1.00 57.88 210 ALA A C 1
ATOM 1633 O O . ALA A 1 210 ? -41.668 17.265 -2.217 1.00 57.88 210 ALA A O 1
ATOM 1634 N N . GLY A 1 211 ? -39.982 15.770 -2.141 1.00 52.69 211 GLY A N 1
ATOM 1635 C CA . GLY A 1 211 ? -40.648 14.764 -1.324 1.00 52.69 211 GLY A CA 1
ATOM 1636 C C . GLY A 1 211 ? -40.520 15.092 0.163 1.00 52.69 211 GLY A C 1
ATOM 1637 O O . GLY A 1 211 ? -39.423 15.118 0.709 1.00 52.69 211 GLY A O 1
ATOM 1638 N N . THR A 1 212 ? -41.676 15.377 0.751 1.00 57.28 212 THR A N 1
ATOM 1639 C CA . THR A 1 212 ? -42.145 15.267 2.142 1.00 57.28 212 THR A CA 1
ATOM 1640 C C . THR A 1 212 ? -41.131 14.906 3.251 1.00 57.28 212 THR A C 1
ATOM 1642 O O . THR A 1 212 ? -40.479 13.865 3.169 1.00 57.28 212 THR A O 1
ATOM 1645 N N . PRO A 1 213 ? -41.072 15.673 4.363 1.00 66.88 213 PRO A N 1
ATOM 1646 C CA . PRO A 1 213 ? -40.293 15.291 5.541 1.00 66.88 213 PRO A CA 1
ATOM 1647 C C . PRO A 1 213 ? -40.905 14.074 6.267 1.00 66.88 213 PRO A C 1
ATOM 1649 O O . PRO A 1 213 ? -42.132 13.937 6.304 1.00 66.88 213 PRO A O 1
ATOM 1652 N N . PRO A 1 214 ? -40.082 13.202 6.881 1.00 69.62 214 PRO A N 1
ATOM 1653 C CA . PRO A 1 214 ? -40.576 12.106 7.708 1.00 69.62 214 PRO A CA 1
ATOM 1654 C C . PRO A 1 214 ? -41.230 12.627 9.007 1.00 69.62 214 PRO A C 1
ATOM 1656 O O . PRO A 1 214 ? -40.787 13.638 9.559 1.00 69.62 214 PRO A O 1
ATOM 1659 N N . PRO A 1 215 ? -42.273 11.948 9.522 1.00 64.88 215 PRO A N 1
ATOM 1660 C CA . PRO A 1 215 ? -42.930 12.322 10.770 1.00 64.88 215 PRO A CA 1
ATOM 1661 C C . PRO A 1 215 ? -42.048 12.039 12.004 1.00 64.88 215 PRO A C 1
ATOM 1663 O O . PRO A 1 215 ? -41.275 11.078 12.006 1.00 64.88 215 PRO A O 1
ATOM 1666 N N . PRO A 1 216 ? -42.189 12.824 13.089 1.00 62.78 216 PRO A N 1
ATOM 1667 C CA . PRO A 1 216 ? -41.494 12.580 14.347 1.00 62.78 216 PRO A CA 1
ATOM 1668 C C . PRO A 1 216 ? -42.189 11.459 15.130 1.00 62.78 216 PRO A C 1
ATOM 1670 O O . PRO A 1 216 ? -43.367 11.559 15.467 1.00 62.78 216 PRO A O 1
ATOM 1673 N N . SER A 1 217 ? -41.475 10.380 15.439 1.00 52.53 217 SER A N 1
ATOM 1674 C CA . SER A 1 217 ? -41.899 9.320 16.370 1.00 52.53 217 SER A CA 1
ATOM 1675 C C . SER A 1 217 ? -40.654 8.523 16.785 1.00 52.53 217 SER A C 1
ATOM 1677 O O . SER A 1 217 ? -39.849 8.189 15.930 1.00 52.53 217 SER A O 1
ATOM 1679 N N . ALA A 1 218 ? -40.387 8.178 18.039 1.00 47.88 218 ALA A N 1
ATOM 1680 C CA . ALA A 1 218 ? -41.100 8.402 19.282 1.00 47.88 218 ALA A CA 1
ATOM 1681 C C . ALA A 1 218 ? -40.077 8.403 20.430 1.00 47.88 218 ALA A C 1
ATOM 1683 O O . ALA A 1 218 ? -39.100 7.656 20.424 1.00 47.88 218 ALA A O 1
ATOM 1684 N N . VAL A 1 219 ? -40.337 9.249 21.423 1.00 51.03 219 VAL A N 1
ATOM 1685 C CA . VAL A 1 219 ? -39.667 9.257 22.722 1.00 51.03 219 VAL A CA 1
ATOM 1686 C C . VAL A 1 219 ? -40.023 7.957 23.452 1.00 51.03 219 VAL A C 1
ATOM 1688 O O . VAL A 1 219 ? -41.186 7.729 23.777 1.00 51.03 219 VAL A O 1
ATOM 1691 N N . GLY A 1 220 ? -39.022 7.107 23.691 1.00 43.56 220 GLY A N 1
ATOM 1692 C CA . GLY A 1 220 ? -39.090 5.949 24.587 1.00 43.56 220 GLY A CA 1
ATOM 1693 C C . GLY A 1 220 ? -38.454 6.267 25.950 1.00 43.56 220 GLY A C 1
ATOM 1694 O O . GLY A 1 220 ? -37.589 7.140 26.028 1.00 43.56 220 GLY A O 1
ATOM 1695 N N . PRO A 1 221 ? -38.906 5.624 27.040 1.00 55.53 221 PRO A N 1
ATOM 1696 C CA . PRO A 1 221 ? -38.827 6.170 28.391 1.00 55.53 221 PRO A CA 1
ATOM 1697 C C . PRO A 1 221 ? -37.454 6.049 29.063 1.00 55.53 221 PRO A C 1
ATOM 1699 O O . PRO A 1 221 ? -36.711 5.087 28.886 1.00 55.53 221 PRO A O 1
ATOM 1702 N N . ARG A 1 222 ? -37.189 7.039 29.925 1.00 46.81 222 ARG A N 1
ATOM 1703 C CA . ARG A 1 222 ? -36.132 7.070 30.942 1.00 46.81 222 ARG A CA 1
ATOM 1704 C C . ARG A 1 222 ? -36.183 5.814 31.819 1.00 46.81 222 ARG A C 1
ATOM 1706 O O . ARG A 1 222 ? -37.153 5.623 32.547 1.00 46.81 222 ARG A O 1
ATOM 1713 N N . ALA A 1 223 ? -35.107 5.032 31.822 1.00 49.66 223 ALA A N 1
ATOM 1714 C CA . ALA A 1 223 ? -34.823 4.092 32.898 1.00 49.66 223 ALA A CA 1
ATOM 1715 C C . ALA A 1 223 ? -34.054 4.828 34.004 1.00 49.66 223 ALA A C 1
ATOM 1717 O O . ALA A 1 223 ? -32.885 5.183 33.856 1.00 49.66 223 ALA A O 1
ATOM 1718 N N . SER A 1 224 ? -34.759 5.089 35.098 1.00 43.25 224 SER A N 1
ATOM 1719 C CA . SER A 1 224 ? -34.223 5.459 36.402 1.00 43.25 224 SER A CA 1
ATOM 1720 C C . SER A 1 224 ? -33.406 4.298 36.974 1.00 43.25 224 SER A C 1
ATOM 1722 O O . SER A 1 224 ? -33.958 3.224 37.204 1.00 43.25 224 SER A O 1
ATOM 1724 N N . TRP A 1 225 ? -32.119 4.517 37.234 1.00 46.06 225 TRP A N 1
ATOM 1725 C CA . TRP A 1 225 ? -31.352 3.677 38.152 1.00 46.06 225 TRP A CA 1
ATOM 1726 C C . TRP A 1 225 ? -31.200 4.434 39.465 1.00 46.06 225 TRP A C 1
ATOM 1728 O O . TRP A 1 225 ? -30.466 5.417 39.555 1.00 46.06 225 TRP A O 1
ATOM 1738 N N . ASP A 1 226 ? -31.971 3.983 40.450 1.00 54.03 226 ASP A N 1
ATOM 1739 C CA . ASP A 1 226 ? -31.882 4.407 41.839 1.00 54.03 226 ASP A CA 1
ATOM 1740 C C . ASP A 1 226 ? -30.568 3.929 42.460 1.00 54.03 226 ASP A C 1
ATOM 1742 O O . ASP A 1 226 ? -30.201 2.753 42.388 1.00 54.03 226 ASP A O 1
ATOM 1746 N N . LEU A 1 227 ? -29.905 4.861 43.143 1.00 48.50 227 LEU A N 1
ATOM 1747 C CA . LEU A 1 227 ? -28.908 4.572 44.160 1.00 48.50 227 LEU A CA 1
ATOM 1748 C C . LEU A 1 227 ? -29.556 3.776 45.301 1.00 48.50 227 LEU A C 1
ATOM 1750 O O . LEU A 1 227 ? -30.507 4.244 45.929 1.00 48.50 227 LEU A O 1
ATOM 1754 N N . ARG A 1 228 ? -28.942 2.654 45.687 1.00 51.91 228 ARG A N 1
ATOM 1755 C CA . ARG A 1 228 ? -28.937 2.227 47.089 1.00 51.91 228 ARG A CA 1
ATOM 1756 C C . ARG A 1 228 ? -27.526 1.905 47.546 1.00 51.91 228 ARG A C 1
ATOM 1758 O O . ARG A 1 228 ? -26.890 0.961 47.094 1.00 51.91 228 ARG A O 1
ATOM 1765 N N . SER A 1 229 ? -27.095 2.749 48.468 1.00 54.41 229 SER A N 1
ATOM 1766 C CA . SER A 1 229 ? -26.034 2.555 49.441 1.00 54.41 229 SER A CA 1
ATOM 1767 C C . SER A 1 229 ? -26.406 1.476 50.473 1.00 54.41 229 SER A C 1
ATOM 1769 O O . SER A 1 229 ? -27.573 1.089 50.575 1.00 54.41 229 SER A O 1
ATOM 1771 N N . SER A 1 230 ? -25.403 1.135 51.295 1.00 54.47 230 SER A N 1
ATOM 1772 C CA . SER A 1 230 ? -25.387 0.253 52.481 1.00 54.47 230 SER A CA 1
ATOM 1773 C C . SER A 1 230 ? -24.922 -1.171 52.155 1.00 54.47 230 SER A C 1
ATOM 1775 O O . SER A 1 230 ? -25.542 -1.849 51.352 1.00 54.47 230 SER A O 1
ATOM 1777 N N . GLY A 1 231 ? -23.858 -1.724 52.733 1.00 54.09 231 GLY A N 1
ATOM 1778 C CA . GLY A 1 231 ? -23.006 -1.308 53.845 1.00 54.09 231 GLY A CA 1
ATOM 1779 C C . GLY A 1 231 ? -22.467 -2.568 54.533 1.00 54.09 231 GLY A C 1
ATOM 1780 O O . GLY A 1 231 ? -23.244 -3.498 54.732 1.00 54.09 231 GLY A O 1
ATOM 1781 N N . ALA A 1 232 ? -21.167 -2.587 54.836 1.00 55.16 232 ALA A N 1
ATOM 1782 C CA . ALA A 1 232 ? -20.465 -3.278 55.931 1.00 55.16 232 ALA A CA 1
ATOM 1783 C C . ALA A 1 232 ? -18.962 -3.258 55.621 1.00 55.16 232 ALA A C 1
ATOM 1785 O O . ALA A 1 232 ? -18.591 -3.728 54.523 1.00 55.16 232 ALA A O 1
#

Organism: NCBI:txid67303

Nearest PDB structures (foldseek):
  4mqd-assembly1_A  TM=7.653E-01  e=2.926E-08  Bacillus subtilis subsp. subtilis str. 168
  4gq1-assembly1_A  TM=4.936E-01  e=3.336E+00  Schizosaccharomyces pombe
  8xhs-assembly1_A  TM=2.689E-01  e=1.996E+00  Kurthia massiliensis
  8xk4-assembly1_A  TM=2.337E-01  e=2.368E+00  Kurthia massiliensis

Secondary structure (DSSP, 8-state):
--EEEEEEEEE--BTTEEEEEETTPPP--HHHHHHHHHHSEEE-SSEEEEE-S-SSSPEEEEEEEESSPPPPPTT-SEEEEEEEEESSSEEEEE-GGG-EEEEEE-SSSEEEEEEEEEESHHHHHHHHHHHHHHHHHH-----HHHHHHT-S--EEEEEEEEEEEPPPPP-----------PPPPPP----------------PPPPPP---PPPP---PPP----------

Foldseek 3Di:
DDWPDKDKFWEFQAVQKKKKFAPPDDDDDPVQVVVCVVQQWGDDQGMIIGGFPDGGATAMEMEIEDQDFDDDDPQFPDKDKDKHAHQPQKMFIANVVPGTRDIDRHPDGAMKIDMKTWDQRVVLNVQVVVVVVVCVVVVDDDPVVVSSVVRPTHIYMYHGIYHDDHHDPPPPVPPDPPPPDDDDDDDDDDDDDDDDDDDDDDDDDDDDDDDDDDDDDDDDDDDDDDDDDDDD

Mean predicted aligned error: 14.23 Å

Radius of gyration: 29.43 Å; Cα contacts (8 Å, |Δi|>4): 397; chains: 1; bounding box: 60×59×111 Å